Protein AF-A0A239EEZ0-F1 (afdb_monomer_lite)

Foldseek 3Di:
DFDPLLVLLLLLLLLQLVLLPDDQDDDPPPGQAAAEEEDEDQDPQPRQDDDDDDDDPNYDYDDDDFEYEYEYNFKDFDNSLCSLLRVVVVVPVVSGRYYAYELQVLLVVLPVVPDRRSSVSLSLQVCCSPVVPPGPHHYRSGFIFTDDDDPDPVVVVNRVQTDRRHNDPSDDVVSRVSSVVSNVVSNVVVVVVVVVVVVVD

Structure (mmCIF, N/CA/C/O backbone):
data_AF-A0A239EEZ0-F1
#
_entry.id   AF-A0A239EEZ0-F1
#
loop_
_atom_site.group_PDB
_atom_site.id
_atom_site.type_symbol
_atom_site.label_atom_id
_atom_site.label_alt_id
_atom_site.label_comp_id
_atom_site.label_asym_id
_atom_site.label_entity_id
_atom_site.label_seq_id
_atom_site.pdbx_PDB_ins_code
_atom_site.Cartn_x
_atom_site.Cartn_y
_atom_site.Cartn_z
_atom_site.occupancy
_atom_site.B_iso_or_equiv
_atom_site.auth_seq_id
_atom_site.auth_comp_id
_atom_site.auth_asym_id
_atom_site.auth_atom_id
_atom_site.pdbx_PDB_model_num
ATOM 1 N N . MET A 1 1 ? 17.343 -19.534 8.342 1.00 48.44 1 MET A N 1
ATOM 2 C CA . MET A 1 1 ? 16.017 -20.167 8.161 1.00 48.44 1 MET A CA 1
ATOM 3 C C . MET A 1 1 ? 15.388 -19.490 6.953 1.00 48.44 1 MET A C 1
ATOM 5 O O . MET A 1 1 ? 15.463 -18.271 6.906 1.00 48.44 1 MET A O 1
ATOM 9 N N . ARG A 1 2 ? 14.915 -20.217 5.930 1.00 57.03 2 ARG A N 1
ATOM 10 C CA . ARG A 1 2 ? 14.268 -19.557 4.779 1.00 57.03 2 ARG A CA 1
ATOM 11 C C . ARG A 1 2 ? 12.889 -19.053 5.227 1.00 57.03 2 ARG A C 1
ATOM 13 O O . ARG A 1 2 ? 12.192 -19.846 5.859 1.00 57.03 2 ARG A O 1
ATOM 20 N N . PRO A 1 3 ? 12.509 -17.797 4.942 1.00 68.56 3 PRO A N 1
ATOM 21 C CA . PRO A 1 3 ? 11.168 -17.319 5.247 1.00 68.56 3 PRO A CA 1
ATOM 22 C C . PRO A 1 3 ? 10.116 -18.203 4.590 1.00 68.56 3 PRO A C 1
ATOM 24 O O . PRO A 1 3 ? 10.246 -18.574 3.420 1.00 68.56 3 PRO A O 1
ATOM 27 N N . ASP A 1 4 ? 9.062 -18.510 5.341 1.00 90.19 4 ASP A N 1
ATOM 28 C CA . ASP A 1 4 ? 7.848 -19.077 4.773 1.00 90.19 4 ASP A CA 1
ATOM 29 C C . ASP A 1 4 ? 7.129 -17.976 3.982 1.00 90.19 4 ASP A C 1
ATOM 31 O O . ASP A 1 4 ? 6.431 -17.119 4.532 1.00 90.19 4 ASP A O 1
ATOM 35 N N . ILE A 1 5 ? 7.365 -17.988 2.670 1.00 92.81 5 ILE A N 1
ATOM 36 C CA . ILE A 1 5 ? 6.827 -17.017 1.717 1.00 92.81 5 ILE A CA 1
ATOM 37 C C . ILE A 1 5 ? 5.300 -16.994 1.773 1.00 92.81 5 ILE A C 1
ATOM 39 O O . ILE A 1 5 ? 4.711 -15.915 1.754 1.00 92.81 5 ILE A O 1
ATOM 43 N N . ALA A 1 6 ? 4.655 -18.157 1.895 1.00 94.00 6 ALA A N 1
ATOM 44 C CA . ALA A 1 6 ? 3.202 -18.224 1.937 1.00 94.00 6 ALA A CA 1
ATOM 45 C C . ALA A 1 6 ? 2.657 -17.585 3.218 1.00 94.00 6 ALA A C 1
ATOM 47 O O . ALA A 1 6 ? 1.719 -16.784 3.166 1.00 94.00 6 ALA A O 1
ATOM 48 N N . ALA A 1 7 ? 3.296 -17.854 4.359 1.00 95.06 7 ALA A N 1
ATOM 49 C CA . ALA A 1 7 ? 2.925 -17.216 5.615 1.00 95.06 7 ALA A CA 1
ATOM 50 C C . ALA A 1 7 ? 3.108 -15.687 5.580 1.00 95.06 7 ALA A C 1
ATOM 52 O O . ALA A 1 7 ? 2.252 -14.969 6.104 1.00 95.06 7 ALA A O 1
ATOM 53 N N . LEU A 1 8 ? 4.186 -15.178 4.969 1.00 95.44 8 LEU A N 1
ATOM 54 C CA . LEU A 1 8 ? 4.418 -13.734 4.811 1.00 95.44 8 LEU A CA 1
ATOM 55 C C . LEU A 1 8 ? 3.347 -13.081 3.936 1.00 95.44 8 LEU A C 1
ATOM 57 O O . LEU A 1 8 ? 2.713 -12.114 4.358 1.00 95.44 8 LEU A O 1
ATOM 61 N N . VAL A 1 9 ? 3.081 -13.650 2.760 1.00 96.00 9 VAL A N 1
ATOM 62 C CA . VAL A 1 9 ? 2.048 -13.147 1.844 1.00 96.00 9 VAL A CA 1
ATOM 63 C C . VAL A 1 9 ? 0.683 -13.132 2.523 1.00 96.00 9 VAL A C 1
ATOM 65 O O . VAL A 1 9 ? -0.011 -12.118 2.474 1.00 96.00 9 VAL A O 1
ATOM 68 N N . GLY A 1 10 ? 0.323 -14.206 3.232 1.00 96.88 10 GLY A N 1
ATOM 69 C CA . GLY A 1 10 ? -0.927 -14.270 3.986 1.00 96.88 10 GLY A CA 1
ATOM 70 C C . GLY A 1 10 ? -1.021 -13.194 5.074 1.00 96.88 10 GLY A C 1
ATOM 71 O O . GLY A 1 10 ? -2.073 -12.578 5.247 1.00 96.88 10 GLY A O 1
ATOM 72 N N . LYS A 1 11 ? 0.072 -12.904 5.796 1.00 96.19 11 LYS A N 1
ATOM 73 C CA . LYS A 1 11 ? 0.106 -11.809 6.786 1.00 96.19 11 LYS A CA 1
ATOM 74 C C . LYS A 1 11 ? -0.123 -10.448 6.129 1.00 96.19 11 LYS A C 1
ATOM 76 O O . LYS A 1 11 ? -0.965 -9.686 6.603 1.00 96.19 11 LYS A O 1
ATOM 81 N N . MET A 1 12 ? 0.578 -10.163 5.035 1.00 97.19 12 MET A N 1
ATOM 82 C CA . MET A 1 12 ? 0.464 -8.898 4.301 1.00 97.19 12 MET A CA 1
ATOM 83 C C . MET A 1 12 ? -0.930 -8.719 3.682 1.00 97.19 12 MET A C 1
ATOM 85 O O . MET A 1 12 ? -1.509 -7.633 3.752 1.00 97.19 12 MET A O 1
ATOM 89 N N . ALA A 1 13 ? -1.510 -9.791 3.137 1.00 97.31 13 ALA A N 1
ATOM 90 C CA . ALA A 1 13 ? -2.869 -9.804 2.607 1.00 97.31 13 ALA A CA 1
ATOM 91 C C . ALA A 1 13 ? -3.913 -9.539 3.703 1.00 97.31 13 ALA A C 1
ATOM 93 O O . ALA A 1 13 ? -4.785 -8.686 3.539 1.00 97.31 13 ALA A O 1
ATOM 94 N N . ARG A 1 14 ? -3.793 -10.194 4.866 1.00 96.94 14 ARG A N 1
ATOM 95 C CA . ARG A 1 14 ? -4.667 -9.935 6.024 1.00 96.94 14 ARG A CA 1
ATOM 96 C C . ARG A 1 14 ? -4.520 -8.512 6.558 1.00 96.94 14 ARG A C 1
ATOM 98 O O . ARG A 1 14 ? -5.519 -7.908 6.945 1.00 96.94 14 ARG A O 1
ATOM 105 N N . ARG A 1 15 ? -3.306 -7.953 6.558 1.00 96.56 15 ARG A N 1
ATOM 106 C CA . ARG A 1 15 ? -3.063 -6.562 6.970 1.00 96.56 15 ARG A CA 1
ATOM 107 C C . ARG A 1 15 ? -3.752 -5.574 6.033 1.00 96.56 15 ARG A C 1
ATOM 109 O O . ARG A 1 15 ? -4.384 -4.633 6.509 1.00 96.56 15 ARG A O 1
ATOM 116 N N . GLU A 1 16 ? -3.687 -5.813 4.728 1.00 97.12 16 GLU A N 1
ATOM 117 C CA . GLU A 1 16 ? -4.404 -5.006 3.742 1.00 97.12 16 GLU A CA 1
ATOM 118 C C . GLU A 1 16 ? -5.923 -5.147 3.857 1.00 97.12 16 GLU A C 1
ATOM 120 O O . GLU A 1 16 ? -6.631 -4.142 3.832 1.00 97.12 16 GLU A O 1
ATOM 125 N N . ALA A 1 17 ? -6.439 -6.363 4.055 1.00 96.25 17 ALA A N 1
ATOM 126 C CA . ALA A 1 17 ? -7.861 -6.573 4.313 1.00 96.25 17 ALA A CA 1
ATOM 127 C C . ALA A 1 17 ? -8.317 -5.798 5.560 1.00 96.25 17 ALA A C 1
ATOM 129 O O . ALA A 1 17 ? -9.280 -5.035 5.502 1.00 96.25 17 ALA A O 1
ATOM 130 N N . GLY A 1 18 ? -7.580 -5.917 6.670 1.00 94.12 18 GLY A N 1
ATOM 131 C CA . GLY A 1 18 ? -7.860 -5.179 7.902 1.00 94.12 18 GLY A CA 1
ATOM 132 C C . GLY A 1 18 ? -7.803 -3.662 7.705 1.00 94.12 18 GLY A C 1
ATOM 133 O O . GLY A 1 18 ? -8.666 -2.941 8.200 1.00 94.12 18 GLY A O 1
ATOM 134 N N . ALA A 1 19 ? -6.836 -3.167 6.929 1.00 92.25 19 ALA A N 1
ATOM 135 C CA . ALA A 1 19 ? -6.740 -1.768 6.521 1.00 92.25 19 ALA A CA 1
ATOM 136 C C . ALA A 1 19 ? -7.958 -1.304 5.707 1.00 92.25 19 ALA A C 1
ATOM 138 O O . ALA A 1 19 ? -8.523 -0.244 5.986 1.00 92.25 19 ALA A O 1
ATOM 139 N N . ALA A 1 20 ? -8.381 -2.106 4.730 1.00 91.06 20 ALA A N 1
ATOM 140 C CA . ALA A 1 20 ? -9.523 -1.824 3.871 1.00 91.06 20 ALA A CA 1
ATOM 141 C C . ALA A 1 20 ? -10.858 -1.875 4.627 1.00 91.06 20 ALA A C 1
ATOM 143 O O . ALA A 1 20 ? -11.804 -1.192 4.236 1.00 91.06 20 ALA A O 1
ATOM 144 N N . LEU A 1 21 ? -10.950 -2.632 5.720 1.00 92.38 21 LEU A N 1
ATOM 145 C CA . LEU A 1 21 ? -12.156 -2.740 6.544 1.00 92.38 21 LEU A CA 1
ATOM 146 C C . LEU A 1 21 ? -12.243 -1.685 7.660 1.00 92.38 21 LEU A C 1
ATOM 148 O O . LEU A 1 21 ? -13.294 -1.561 8.283 1.00 92.38 21 LEU A O 1
ATOM 152 N N . ARG A 1 22 ? -11.207 -0.858 7.876 1.00 90.56 22 ARG A N 1
ATOM 153 C CA . ARG A 1 22 ? -11.252 0.230 8.873 1.00 90.56 22 ARG A CA 1
ATOM 154 C C . ARG A 1 22 ? -12.437 1.171 8.640 1.00 90.56 22 ARG A C 1
ATOM 156 O O . ARG A 1 22 ? -12.778 1.503 7.503 1.00 90.56 22 ARG A O 1
ATOM 163 N N . ALA A 1 23 ? -13.047 1.654 9.718 1.00 89.06 23 ALA A N 1
ATOM 164 C CA . ALA A 1 23 ? -14.070 2.686 9.615 1.00 89.06 23 ALA A CA 1
ATOM 165 C C . ALA A 1 23 ? -13.466 3.962 9.006 1.00 89.06 23 ALA A C 1
ATOM 167 O O . ALA A 1 23 ? -12.401 4.424 9.423 1.00 89.06 23 ALA A O 1
ATOM 168 N N . ALA A 1 24 ? -14.142 4.530 8.006 1.00 85.69 24 ALA A N 1
ATOM 169 C CA . ALA A 1 24 ? -13.762 5.839 7.498 1.00 85.69 24 ALA A CA 1
ATOM 170 C C . ALA A 1 24 ? -14.091 6.901 8.563 1.00 85.69 24 ALA A C 1
ATOM 172 O O . ALA A 1 24 ? -15.142 6.801 9.205 1.00 85.69 24 ALA A O 1
ATOM 173 N N . PRO A 1 25 ? -13.226 7.907 8.773 1.00 84.38 25 PRO A N 1
ATOM 174 C CA . PRO A 1 25 ? -13.523 8.976 9.716 1.00 84.38 25 PRO A CA 1
ATOM 175 C C . PRO A 1 25 ? -14.773 9.739 9.276 1.00 84.38 25 PRO A C 1
ATOM 177 O O . PRO A 1 25 ? -14.980 9.990 8.087 1.00 84.38 25 PRO A O 1
ATOM 180 N N . ARG A 1 26 ? -15.597 10.131 10.250 1.00 84.31 26 ARG A N 1
ATOM 181 C CA . ARG A 1 26 ? -16.731 11.021 10.000 1.00 84.31 26 ARG A CA 1
ATOM 182 C C . ARG A 1 26 ? -16.203 12.426 9.730 1.00 84.31 26 ARG A C 1
ATOM 184 O O . ARG A 1 26 ? -15.392 12.939 10.495 1.00 84.31 26 ARG A O 1
ATOM 191 N N . VAL A 1 27 ? -16.678 13.030 8.649 1.00 80.75 27 VAL A N 1
ATOM 192 C CA . VAL A 1 27 ? -16.398 14.423 8.299 1.00 80.75 27 VAL A CA 1
ATOM 193 C C . VAL A 1 27 ? -17.732 15.148 8.316 1.00 80.75 27 VAL A C 1
ATOM 195 O O . VAL A 1 27 ? -18.668 14.735 7.633 1.00 80.75 27 VAL A O 1
ATOM 198 N N . GLU A 1 28 ? -17.839 16.184 9.142 1.00 85.38 28 GLU A N 1
ATOM 199 C CA . GLU A 1 28 ? -19.031 17.029 9.172 1.00 85.38 28 GLU A CA 1
ATOM 200 C C . GLU A 1 28 ? -19.237 17.710 7.816 1.00 85.38 28 GLU A C 1
ATOM 202 O O . GLU A 1 28 ? -18.281 18.047 7.112 1.00 85.38 28 GLU A O 1
ATOM 207 N N . PHE A 1 29 ? -20.496 17.941 7.454 1.00 82.38 29 PHE A N 1
ATOM 208 C CA . PHE A 1 29 ? -20.827 18.617 6.207 1.00 82.38 29 PHE A CA 1
ATOM 209 C C . PHE A 1 29 ? -20.151 19.997 6.129 1.00 82.38 29 PHE A C 1
ATOM 211 O O . PHE A 1 29 ? -20.181 20.774 7.081 1.00 82.38 29 PHE A O 1
ATOM 218 N N . GLY A 1 30 ? -19.517 20.292 4.991 1.00 76.75 30 GLY A N 1
ATOM 219 C CA . GLY A 1 30 ? -18.792 21.547 4.768 1.00 76.75 30 GLY A CA 1
ATOM 220 C C . GLY A 1 30 ? -17.420 21.644 5.451 1.00 76.75 30 GLY A C 1
ATOM 221 O O . GLY A 1 30 ? -16.720 22.635 5.242 1.00 76.75 30 GLY A O 1
ATOM 222 N N . ARG A 1 31 ? -16.993 20.641 6.234 1.00 81.31 31 ARG A N 1
ATOM 223 C CA . ARG A 1 31 ? -15.629 20.580 6.780 1.00 81.31 31 ARG A CA 1
ATOM 224 C C . ARG A 1 31 ? -14.675 19.893 5.814 1.00 81.31 31 ARG A C 1
ATOM 226 O O . ARG A 1 31 ? -15.035 18.971 5.086 1.00 81.31 31 ARG A O 1
ATOM 233 N N . GLU A 1 32 ? -13.419 20.325 5.852 1.00 79.88 32 GLU A N 1
ATOM 234 C CA . GLU A 1 32 ? -12.352 19.620 5.159 1.00 79.88 32 GLU A CA 1
ATOM 235 C C . GLU A 1 32 ? -12.086 18.271 5.842 1.00 79.88 32 GLU A C 1
ATOM 237 O O . GLU A 1 32 ? -11.811 18.206 7.041 1.00 79.88 32 GLU A O 1
ATOM 242 N N . GLY A 1 33 ? -12.166 17.190 5.066 1.00 80.81 33 GLY A N 1
ATOM 243 C CA . GLY A 1 33 ? -11.800 15.858 5.531 1.00 80.81 33 GLY A CA 1
ATOM 244 C C . GLY A 1 33 ? -10.282 15.661 5.629 1.00 80.81 33 GLY A C 1
ATOM 245 O O . GLY A 1 33 ? -9.512 16.381 4.988 1.00 80.81 33 GLY A O 1
ATOM 246 N N . PRO A 1 34 ? -9.822 14.654 6.390 1.00 86.25 34 PRO A N 1
ATOM 247 C CA . PRO A 1 34 ? -8.406 14.319 6.453 1.00 86.25 34 PRO A CA 1
ATOM 248 C C . PRO A 1 34 ? -7.873 13.950 5.064 1.00 86.25 34 PRO A C 1
ATOM 250 O O . PRO A 1 34 ? -8.526 13.235 4.302 1.00 86.25 34 PRO A O 1
ATOM 253 N N . SER A 1 35 ? -6.671 14.432 4.750 1.00 89.25 35 SER A N 1
ATOM 254 C CA . SER A 1 35 ? -6.047 14.260 3.439 1.00 89.25 35 SER A CA 1
ATOM 255 C C . SER A 1 35 ? -4.615 13.740 3.529 1.00 89.25 35 SER A C 1
ATOM 257 O O . SER A 1 35 ? -3.902 13.980 4.507 1.00 89.25 35 SER A O 1
ATOM 259 N N . VAL A 1 36 ? -4.192 13.036 2.480 1.00 92.50 36 VAL A N 1
ATOM 260 C CA . VAL A 1 36 ? -2.823 12.540 2.296 1.00 92.50 36 VAL A CA 1
ATOM 261 C C . VAL A 1 36 ? -2.246 13.164 1.038 1.00 92.50 36 VAL A C 1
ATOM 263 O O . VAL A 1 36 ? -2.905 13.231 -0.001 1.00 92.50 36 VAL A O 1
ATOM 266 N N . ARG A 1 37 ? -1.009 13.644 1.138 1.00 92.25 37 ARG A N 1
ATOM 267 C CA . ARG A 1 37 ? -0.363 14.380 0.057 1.00 92.25 37 ARG A CA 1
ATOM 268 C C . ARG A 1 37 ? 0.422 13.402 -0.777 1.00 92.25 37 ARG A C 1
ATOM 270 O O . ARG A 1 37 ? 1.123 12.571 -0.210 1.00 92.25 37 ARG A O 1
ATOM 277 N N . VAL A 1 38 ? 0.320 13.479 -2.094 1.00 92.31 38 VAL A N 1
ATOM 278 C CA . VAL A 1 38 ? 1.020 12.526 -2.959 1.00 92.31 38 VAL A CA 1
ATOM 279 C C . VAL A 1 38 ? 2.304 13.146 -3.482 1.00 92.31 38 VAL A C 1
ATOM 281 O O . VAL A 1 38 ? 2.293 14.211 -4.091 1.00 92.31 38 VAL A O 1
ATOM 284 N N . A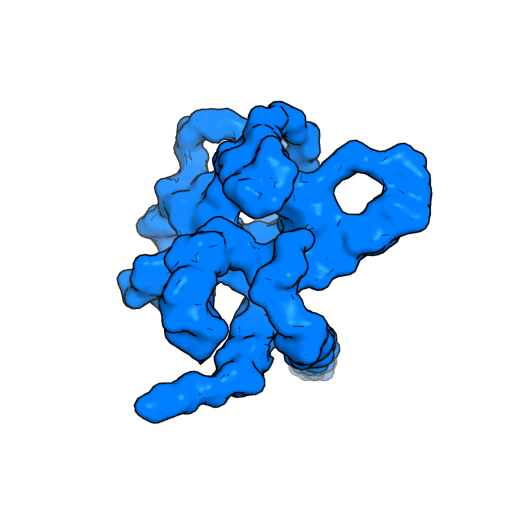RG A 1 39 ? 3.426 12.450 -3.285 1.00 93.25 39 ARG A N 1
ATOM 285 C CA . ARG A 1 39 ? 4.695 12.758 -3.945 1.00 93.25 39 ARG A CA 1
ATOM 286 C C . ARG A 1 39 ? 5.001 11.661 -4.956 1.00 93.25 39 ARG A C 1
ATOM 288 O O . ARG A 1 39 ? 5.401 10.558 -4.589 1.00 93.25 39 ARG A O 1
ATOM 295 N N . LEU A 1 40 ? 4.820 11.971 -6.236 1.00 93.56 40 LEU A N 1
ATOM 296 C CA . LEU A 1 40 ? 5.146 11.039 -7.311 1.00 93.56 40 LEU A CA 1
ATOM 297 C C . LEU A 1 40 ? 6.663 10.952 -7.516 1.00 93.56 40 LEU A C 1
ATOM 299 O O . LEU A 1 40 ? 7.347 11.970 -7.614 1.00 93.56 40 LEU A O 1
ATOM 303 N N . VAL A 1 41 ? 7.169 9.728 -7.626 1.00 94.12 41 VAL A N 1
ATOM 304 C CA . VAL A 1 41 ? 8.577 9.404 -7.887 1.00 94.12 41 VAL A CA 1
ATOM 305 C C . VAL A 1 41 ? 8.692 8.806 -9.288 1.00 94.12 41 VAL A C 1
ATOM 307 O O . VAL A 1 41 ? 7.822 8.048 -9.711 1.00 94.12 41 VAL A O 1
ATOM 310 N N . ALA A 1 42 ? 9.739 9.148 -10.040 1.00 94.06 42 ALA A N 1
ATOM 311 C CA . ALA A 1 42 ? 9.961 8.544 -11.353 1.00 94.06 42 ALA A CA 1
ATOM 312 C C . ALA A 1 42 ? 10.127 7.022 -11.230 1.00 94.06 42 ALA A C 1
ATOM 314 O O . ALA A 1 42 ? 10.801 6.544 -10.320 1.00 94.06 42 ALA A O 1
ATOM 315 N N . CYS A 1 43 ? 9.523 6.263 -12.143 1.00 92.81 43 CYS A N 1
ATOM 316 C CA . CYS A 1 43 ? 9.658 4.814 -12.139 1.00 92.81 43 CYS A CA 1
ATOM 317 C C . CYS A 1 43 ? 10.883 4.373 -12.954 1.00 92.81 43 CYS A C 1
ATOM 319 O O . CYS A 1 43 ? 10.891 4.602 -14.169 1.00 92.81 43 CYS A O 1
ATOM 321 N N . PRO A 1 44 ? 11.877 3.701 -12.342 1.00 91.75 44 PRO A N 1
ATOM 322 C CA . PRO A 1 44 ? 13.048 3.204 -13.063 1.00 91.75 44 PRO A CA 1
ATOM 323 C C . PRO A 1 44 ? 12.714 2.030 -13.995 1.00 91.75 44 PRO A C 1
ATOM 325 O O . PRO A 1 44 ? 13.393 1.844 -14.997 1.00 91.75 44 PRO A O 1
ATOM 328 N N . SER A 1 45 ? 11.655 1.262 -13.715 1.00 89.44 45 SER A N 1
ATOM 329 C CA . SER A 1 45 ? 11.305 0.065 -14.492 1.00 89.44 45 SER A CA 1
ATOM 330 C C . SER A 1 45 ? 10.619 0.376 -15.823 1.00 89.44 45 SER A C 1
ATOM 332 O O . SER A 1 45 ? 10.849 -0.322 -16.803 1.00 89.44 45 SER A O 1
ATOM 334 N N . CYS A 1 46 ? 9.761 1.401 -15.881 1.00 89.75 46 CYS A N 1
ATOM 335 C CA . CYS A 1 46 ? 9.014 1.743 -17.101 1.00 89.75 46 CYS A CA 1
ATOM 336 C C . CYS A 1 46 ? 9.220 3.185 -17.584 1.00 89.75 46 CYS A C 1
ATOM 338 O O . CYS A 1 46 ? 8.530 3.629 -18.501 1.00 89.75 46 CYS A O 1
ATOM 340 N N . GLY A 1 47 ? 10.095 3.955 -16.931 1.00 91.19 47 GLY A N 1
ATOM 341 C CA . GLY A 1 47 ? 10.399 5.339 -17.298 1.00 91.19 47 GLY A CA 1
ATOM 342 C C . GLY A 1 47 ? 9.274 6.348 -17.037 1.00 91.19 47 GLY A C 1
ATOM 343 O O . GLY A 1 47 ? 9.361 7.487 -17.502 1.00 91.19 47 GLY A O 1
ATOM 344 N N . ALA A 1 48 ? 8.211 5.970 -16.313 1.00 91.69 48 ALA A N 1
ATOM 345 C CA . ALA A 1 48 ? 7.124 6.893 -15.992 1.00 91.69 48 ALA A CA 1
ATOM 346 C C . ALA A 1 48 ? 7.660 8.076 -15.176 1.00 91.69 48 ALA A C 1
ATOM 348 O O . ALA A 1 48 ? 8.347 7.890 -14.172 1.00 91.69 48 ALA A O 1
ATOM 349 N N . ARG A 1 49 ? 7.336 9.301 -15.599 1.00 93.06 49 ARG A N 1
ATOM 350 C CA . ARG A 1 49 ? 7.801 10.536 -14.954 1.00 93.06 49 ARG A CA 1
ATOM 351 C C . ARG A 1 49 ? 6.690 11.170 -14.113 1.00 93.06 49 ARG A C 1
ATOM 353 O O . ARG A 1 49 ? 5.531 11.086 -14.525 1.00 93.06 49 ARG A O 1
ATOM 360 N N . PRO A 1 50 ? 7.018 11.834 -12.989 1.00 91.38 50 PRO A N 1
ATOM 361 C CA . PRO A 1 50 ? 6.055 12.626 -12.232 1.00 91.38 50 PRO A CA 1
ATOM 362 C C . PRO A 1 50 ? 5.390 13.661 -13.142 1.00 91.38 50 PRO A C 1
ATOM 364 O O . PRO A 1 50 ? 6.067 14.430 -13.823 1.00 91.38 50 PRO A O 1
ATOM 367 N N . ARG A 1 51 ? 4.062 13.654 -13.179 1.00 84.75 51 ARG A N 1
ATOM 368 C CA . ARG A 1 51 ? 3.227 14.642 -13.870 1.00 84.75 51 ARG A CA 1
ATOM 369 C C . ARG A 1 51 ? 2.081 15.011 -12.935 1.00 84.75 51 ARG A C 1
ATOM 371 O O . ARG A 1 51 ? 1.715 14.186 -12.099 1.00 84.75 51 ARG A O 1
ATOM 378 N N . GLY A 1 52 ? 1.540 16.222 -13.073 1.00 76.88 52 GLY A N 1
ATOM 379 C CA . GLY A 1 52 ? 0.330 16.618 -12.349 1.00 76.88 52 GLY A CA 1
ATOM 380 C C . GLY A 1 52 ? -0.803 15.629 -12.625 1.00 76.88 52 GLY A C 1
ATOM 381 O O . GLY A 1 52 ? -0.922 15.127 -13.747 1.00 76.88 52 GLY A O 1
ATOM 382 N N . ARG A 1 53 ? -1.581 15.304 -11.594 1.00 81.19 53 ARG A N 1
ATOM 383 C CA . ARG A 1 53 ? -2.730 14.402 -11.683 1.00 81.19 53 ARG A CA 1
ATOM 384 C C . ARG A 1 53 ? -3.898 15.028 -10.950 1.00 81.19 53 ARG A C 1
ATOM 386 O O . ARG A 1 53 ? -3.712 15.570 -9.868 1.00 81.19 53 ARG A O 1
ATOM 393 N N . ASP A 1 54 ? -5.092 14.865 -11.499 1.00 79.81 54 ASP A N 1
ATOM 394 C CA . ASP A 1 54 ? -6.299 15.235 -10.778 1.00 79.81 54 ASP A CA 1
ATOM 395 C C . ASP A 1 54 ? -6.564 14.206 -9.680 1.00 79.81 54 ASP A C 1
ATOM 397 O O . ASP A 1 54 ? -6.719 13.005 -9.925 1.00 79.81 54 ASP A O 1
ATOM 401 N N . TRP A 1 55 ? -6.589 14.691 -8.447 1.00 81.25 55 TRP A N 1
ATOM 402 C CA . TRP A 1 55 ? -6.792 13.881 -7.262 1.00 81.25 55 TRP A CA 1
ATOM 403 C C . TRP A 1 55 ? -8.217 14.044 -6.752 1.00 81.25 55 TRP A C 1
ATOM 405 O O . TRP A 1 55 ? -8.652 15.141 -6.408 1.00 81.25 55 TRP A O 1
ATOM 415 N N . SER A 1 56 ? -8.944 12.936 -6.641 1.00 80.69 56 SER A N 1
ATOM 416 C CA . SER A 1 56 ? -10.153 12.910 -5.818 1.00 80.69 56 SER A CA 1
ATOM 417 C C . SER A 1 56 ? -9.772 12.832 -4.333 1.00 80.69 56 SER A C 1
ATOM 419 O O . SER A 1 56 ? -8.735 12.253 -4.002 1.00 80.69 56 SER A O 1
ATOM 421 N N . PRO A 1 57 ? -10.591 13.348 -3.402 1.00 78.12 57 PRO A N 1
ATOM 422 C CA . PRO A 1 57 ? -10.371 13.123 -1.977 1.00 78.12 57 PRO A CA 1
ATOM 423 C C . PRO A 1 57 ? -10.201 11.624 -1.648 1.00 78.12 57 PRO A C 1
ATOM 425 O O . PRO A 1 57 ? -10.843 10.782 -2.281 1.00 78.12 57 PRO A O 1
ATOM 428 N N . PRO A 1 58 ? -9.358 11.260 -0.663 1.00 85.56 58 PRO A N 1
ATOM 429 C CA . PRO A 1 58 ? -8.630 12.125 0.269 1.00 85.56 58 PRO A CA 1
ATOM 430 C C . PRO A 1 58 ? -7.221 12.522 -0.218 1.00 85.56 58 PRO A C 1
ATOM 432 O O . PRO A 1 58 ? -6.393 12.955 0.584 1.00 85.56 58 PRO A O 1
ATOM 435 N N . PHE A 1 59 ? -6.912 12.363 -1.505 1.00 84.81 59 PHE A N 1
ATOM 436 C CA . PHE A 1 59 ? -5.619 12.756 -2.061 1.00 84.81 59 PHE A CA 1
ATOM 437 C C . PHE A 1 59 ? -5.547 14.278 -2.262 1.00 84.81 59 PHE A C 1
ATOM 439 O O . PHE A 1 59 ? -6.546 14.914 -2.604 1.00 84.81 59 PHE A O 1
ATOM 446 N N . ARG A 1 60 ? -4.366 14.867 -2.051 1.00 83.81 60 ARG A N 1
ATOM 447 C CA . ARG A 1 60 ? -4.074 16.275 -2.363 1.00 83.81 60 ARG A CA 1
ATOM 448 C C . ARG A 1 60 ? -2.672 16.448 -2.940 1.00 83.81 60 ARG A C 1
ATOM 450 O O . ARG A 1 60 ? -1.747 15.732 -2.555 1.00 83.81 60 ARG A O 1
ATOM 457 N N . ASP A 1 61 ? -2.515 17.446 -3.801 1.00 73.38 61 ASP A N 1
ATOM 458 C CA . ASP A 1 61 ? -1.205 17.974 -4.184 1.00 73.38 61 ASP A CA 1
ATOM 459 C C . ASP A 1 61 ? -0.685 18.983 -3.144 1.00 73.38 61 ASP A C 1
ATOM 461 O O . ASP A 1 61 ? -1.432 19.483 -2.299 1.00 73.38 61 ASP A O 1
ATOM 465 N N . GLY A 1 62 ? 0.601 19.324 -3.241 1.00 64.31 62 GLY A N 1
ATOM 466 C CA . GLY A 1 62 ? 1.166 20.508 -2.591 1.00 64.31 62 GLY A CA 1
ATOM 467 C C . GLY A 1 62 ? 2.046 20.256 -1.365 1.00 64.31 62 GLY A C 1
ATOM 468 O O . GLY A 1 62 ? 2.392 19.128 -1.007 1.00 64.31 62 GLY A O 1
ATOM 469 N N . ALA A 1 63 ? 2.464 21.367 -0.753 1.00 56.81 63 ALA A N 1
ATOM 470 C CA . ALA A 1 63 ? 3.409 21.405 0.357 1.00 56.81 63 ALA A CA 1
ATOM 471 C C . ALA A 1 63 ? 2.741 21.088 1.724 1.00 56.81 63 ALA A C 1
ATOM 473 O O . ALA A 1 63 ? 1.515 21.147 1.856 1.00 56.81 63 ALA A O 1
ATOM 474 N N . PRO A 1 64 ? 3.524 20.718 2.761 1.00 62.47 64 PRO A N 1
ATOM 475 C CA . PRO A 1 64 ? 3.049 20.477 4.132 1.00 62.47 64 PRO A CA 1
ATOM 476 C C . PRO A 1 64 ? 2.162 21.618 4.680 1.00 62.47 64 PRO A C 1
ATOM 478 O O . PRO A 1 64 ? 2.291 22.749 4.217 1.00 62.47 64 PRO A O 1
ATOM 481 N N . PRO A 1 65 ? 1.277 21.353 5.668 1.00 75.19 65 PRO A N 1
ATOM 482 C CA . PRO A 1 65 ? 1.440 20.337 6.722 1.00 75.19 65 PRO A CA 1
ATOM 483 C C . PRO A 1 65 ? 0.537 19.101 6.589 1.00 75.19 65 PRO A C 1
ATOM 485 O O . PRO A 1 65 ? -0.671 19.255 6.477 1.00 75.19 65 PRO A O 1
ATOM 488 N N . GLY A 1 66 ? 1.083 17.882 6.655 1.00 86.00 66 GLY A N 1
ATOM 489 C CA . GLY A 1 66 ? 0.296 16.636 6.649 1.00 86.00 66 GLY A CA 1
ATOM 490 C C . GLY A 1 66 ? 1.128 15.400 6.286 1.00 86.00 66 GLY A C 1
ATOM 491 O O . GLY A 1 66 ? 2.300 15.562 5.933 1.00 86.00 66 GLY A O 1
ATOM 492 N N . PRO A 1 67 ? 0.553 14.183 6.356 1.00 93.38 67 PRO A N 1
ATOM 493 C CA . PRO A 1 67 ? 1.236 12.968 5.928 1.00 93.38 67 PRO A CA 1
ATOM 494 C C . PRO A 1 67 ? 1.449 12.977 4.410 1.00 93.38 67 PRO A C 1
ATOM 496 O O . PRO A 1 67 ? 0.591 13.442 3.649 1.00 93.38 67 PRO A O 1
ATOM 499 N N . VAL A 1 68 ? 2.585 12.441 3.972 1.00 94.75 68 VAL A N 1
ATOM 500 C CA . VAL A 1 68 ? 2.955 12.349 2.555 1.00 94.75 68 VAL A CA 1
ATOM 501 C C . VAL A 1 68 ? 3.038 10.882 2.161 1.00 94.75 68 VAL A C 1
ATOM 503 O O . VAL A 1 68 ? 3.721 10.116 2.823 1.00 94.75 68 VAL A O 1
ATOM 506 N N . LEU A 1 69 ? 2.380 10.489 1.075 1.00 95.69 69 LEU A N 1
ATOM 507 C CA . LEU A 1 69 ? 2.566 9.199 0.424 1.00 95.69 69 LEU A CA 1
ATOM 508 C C . LEU A 1 69 ? 3.465 9.378 -0.801 1.00 95.69 69 LEU A C 1
ATOM 510 O O . LEU A 1 69 ? 3.092 10.042 -1.771 1.00 95.69 69 LEU A O 1
ATOM 514 N N . ARG A 1 70 ? 4.640 8.756 -0.769 1.00 95.88 70 ARG A N 1
ATOM 515 C CA . ARG A 1 70 ? 5.498 8.561 -1.933 1.00 95.88 70 ARG A CA 1
ATOM 516 C C . ARG A 1 70 ? 4.965 7.379 -2.741 1.00 95.88 70 ARG A C 1
ATOM 518 O O . ARG A 1 70 ? 4.659 6.318 -2.197 1.00 95.88 70 ARG A O 1
ATOM 525 N N . MET A 1 71 ? 4.845 7.559 -4.048 1.00 94.50 71 MET A N 1
ATOM 526 C CA . MET A 1 71 ? 4.310 6.542 -4.957 1.00 94.50 71 MET A CA 1
ATOM 527 C C . MET A 1 71 ? 4.999 6.639 -6.314 1.00 94.50 71 MET A C 1
ATOM 529 O O . MET A 1 71 ? 5.334 7.744 -6.748 1.00 94.50 71 MET A O 1
ATOM 533 N N . LEU A 1 72 ? 5.206 5.519 -7.009 1.00 94.00 72 LEU A N 1
ATOM 534 C CA . LEU A 1 72 ? 5.762 5.571 -8.358 1.00 94.00 72 LEU A CA 1
ATOM 535 C C . LEU A 1 72 ? 4.800 6.292 -9.312 1.00 94.00 72 LEU A C 1
ATOM 537 O O . LEU A 1 72 ? 3.577 6.187 -9.234 1.00 94.00 72 LEU A O 1
ATOM 541 N N . ALA A 1 73 ? 5.348 7.008 -10.289 1.00 92.94 73 ALA A N 1
ATOM 542 C CA . ALA A 1 73 ? 4.575 7.761 -11.273 1.00 92.94 73 ALA A CA 1
ATOM 543 C C . ALA A 1 73 ? 3.767 6.874 -12.239 1.00 92.94 73 ALA A C 1
ATOM 545 O O . ALA A 1 73 ? 2.958 7.386 -13.012 1.00 92.94 73 ALA A O 1
ATOM 546 N N . CYS A 1 74 ? 3.958 5.559 -12.197 1.00 91.12 74 CYS A N 1
ATOM 547 C CA . CYS A 1 74 ? 3.161 4.551 -12.894 1.00 91.12 74 CYS A CA 1
ATOM 548 C C . CYS A 1 74 ? 2.141 3.854 -11.983 1.00 91.12 74 CYS A C 1
ATOM 550 O O . CYS A 1 74 ? 1.451 2.953 -12.447 1.00 91.12 74 CYS A O 1
ATOM 552 N N . GLU A 1 75 ? 2.045 4.235 -10.709 1.00 92.81 75 GLU A N 1
ATOM 553 C CA . GLU A 1 75 ? 1.151 3.610 -9.738 1.00 92.81 75 GLU A CA 1
ATOM 554 C C . GLU A 1 75 ? -0.066 4.478 -9.442 1.00 92.81 75 GLU A C 1
ATOM 556 O O . GLU A 1 75 ? -0.053 5.708 -9.581 1.00 92.81 75 GLU A O 1
ATOM 561 N N . THR A 1 76 ? -1.127 3.817 -9.001 1.00 91.69 76 THR A N 1
ATOM 562 C CA . THR A 1 76 ? -2.257 4.416 -8.300 1.00 91.69 76 THR A CA 1
ATOM 563 C C . THR A 1 76 ? -2.733 3.483 -7.187 1.00 91.69 76 THR A C 1
ATOM 565 O O . THR A 1 76 ? -2.561 2.266 -7.264 1.00 91.69 76 THR A O 1
ATOM 568 N N . VAL A 1 77 ? -3.337 4.054 -6.148 1.00 92.50 77 VAL A N 1
ATOM 569 C CA . VAL A 1 77 ? -3.987 3.337 -5.045 1.00 92.50 77 VAL A CA 1
ATOM 570 C C . VAL A 1 77 ? -5.408 3.861 -4.885 1.00 92.50 77 VAL A C 1
ATOM 572 O O . VAL A 1 77 ? -5.720 4.981 -5.289 1.00 92.50 77 VAL A O 1
ATOM 575 N N . THR A 1 78 ? -6.298 3.057 -4.311 1.00 90.94 78 THR A N 1
ATOM 576 C CA . THR A 1 78 ? -7.676 3.499 -4.058 1.00 90.94 78 THR A CA 1
ATOM 577 C C . THR A 1 78 ? -7.712 4.483 -2.890 1.00 90.94 78 THR A C 1
ATOM 579 O O . THR A 1 78 ? -6.877 4.428 -1.990 1.00 90.94 78 THR A O 1
ATOM 582 N N . ALA A 1 79 ? -8.732 5.343 -2.834 1.00 89.94 79 ALA A N 1
ATOM 583 C CA . ALA A 1 79 ? -8.972 6.204 -1.670 1.00 89.94 79 ALA A CA 1
ATOM 584 C C . ALA A 1 79 ? -9.053 5.399 -0.356 1.00 89.94 79 ALA A C 1
ATOM 586 O O . ALA A 1 79 ? -8.539 5.818 0.680 1.00 89.94 79 ALA A O 1
ATOM 587 N N . ARG A 1 80 ? -9.647 4.199 -0.416 1.00 91.06 80 ARG A N 1
ATOM 588 C CA . ARG A 1 80 ? -9.777 3.278 0.721 1.00 91.06 80 ARG A CA 1
ATOM 589 C C . ARG A 1 80 ? -8.424 2.797 1.252 1.00 91.06 80 ARG A C 1
ATOM 591 O O . ARG A 1 80 ? -8.280 2.640 2.460 1.00 91.06 80 ARG A O 1
ATOM 598 N N . ALA A 1 81 ? -7.429 2.628 0.381 1.00 93.75 81 ALA A N 1
ATOM 599 C CA . ALA A 1 81 ? -6.082 2.222 0.773 1.00 93.75 81 ALA A CA 1
ATOM 600 C C . ALA A 1 81 ? -5.388 3.247 1.687 1.00 93.75 81 ALA A C 1
ATOM 602 O O . ALA A 1 81 ? -4.469 2.884 2.411 1.00 93.75 81 ALA A O 1
ATOM 603 N N . LEU A 1 82 ? -5.835 4.509 1.704 1.00 93.88 82 LEU A N 1
ATOM 604 C CA . LEU A 1 82 ? -5.277 5.545 2.578 1.00 93.88 82 LEU A CA 1
ATOM 605 C C . LEU A 1 82 ? -5.830 5.525 4.006 1.00 93.88 82 LEU A C 1
ATOM 607 O O . LEU A 1 82 ? -5.314 6.244 4.865 1.00 93.88 82 LEU A O 1
ATOM 611 N N . LEU A 1 83 ? -6.857 4.719 4.294 1.00 92.81 83 LEU A N 1
ATOM 612 C CA . LEU A 1 83 ? -7.472 4.685 5.621 1.00 92.81 83 LEU A CA 1
ATOM 613 C C . LEU A 1 83 ? -6.499 4.390 6.763 1.00 92.81 83 LEU A C 1
ATOM 615 O O . LEU A 1 83 ? -6.630 5.050 7.794 1.00 92.81 83 LEU A O 1
ATOM 619 N N . PRO A 1 84 ? -5.508 3.489 6.640 1.00 94.44 84 PRO A N 1
ATOM 620 C CA . PRO A 1 84 ? -4.510 3.308 7.688 1.00 94.44 84 PRO A CA 1
ATOM 621 C C . PRO A 1 84 ? -3.766 4.597 8.020 1.00 94.44 84 PRO A C 1
ATOM 623 O O . PRO A 1 84 ? -3.555 4.882 9.191 1.00 94.44 84 PRO A O 1
ATOM 626 N N . ILE A 1 85 ? -3.412 5.406 7.018 1.00 94.50 85 ILE A N 1
ATOM 627 C CA . ILE A 1 85 ? -2.706 6.673 7.246 1.00 94.50 85 ILE A CA 1
ATOM 628 C C . ILE A 1 85 ? -3.660 7.635 7.950 1.00 94.50 85 ILE A C 1
ATOM 630 O O . ILE A 1 85 ? -3.366 8.134 9.031 1.00 94.50 85 ILE A O 1
ATOM 634 N N . ILE A 1 86 ? -4.840 7.832 7.365 1.00 91.44 86 ILE A N 1
ATOM 635 C CA . ILE A 1 86 ? -5.853 8.785 7.825 1.00 91.44 86 ILE A CA 1
ATOM 636 C C . ILE A 1 86 ? -6.334 8.496 9.254 1.00 91.44 86 ILE A C 1
ATOM 638 O O . ILE A 1 86 ? -6.491 9.417 10.052 1.00 91.44 86 ILE A O 1
ATOM 642 N N . THR A 1 87 ? -6.566 7.230 9.590 1.00 90.06 87 THR A N 1
ATOM 643 C CA . THR A 1 87 ? -7.036 6.840 10.927 1.00 90.06 87 THR A CA 1
ATOM 644 C C . THR A 1 87 ? -5.907 6.899 11.953 1.00 90.06 87 THR A C 1
ATOM 646 O O . THR A 1 87 ? -6.113 7.382 13.062 1.00 90.06 87 THR A O 1
ATOM 649 N N . SER A 1 88 ? -4.686 6.499 11.588 1.00 89.69 88 SER A N 1
ATOM 650 C CA . SER A 1 88 ? -3.568 6.480 12.534 1.00 89.69 88 SER A CA 1
ATOM 651 C C . SER A 1 88 ? -3.016 7.875 12.856 1.00 89.69 88 SER A C 1
ATOM 653 O O . SER A 1 88 ? -2.584 8.090 13.984 1.00 89.69 88 SER A O 1
ATOM 655 N N . VAL A 1 89 ? -3.063 8.860 11.946 1.00 86.00 89 VAL A N 1
ATOM 656 C CA . VAL A 1 89 ? -2.572 10.232 12.240 1.00 86.00 89 VAL A CA 1
ATOM 657 C C . VAL A 1 89 ? -3.380 10.957 13.325 1.00 86.00 89 VAL A C 1
ATOM 659 O O . VAL A 1 89 ? -2.856 11.863 13.984 1.00 86.00 89 VAL A O 1
ATOM 662 N N . GLY A 1 90 ? -4.639 10.556 13.532 1.00 80.88 90 GLY A N 1
ATOM 663 C CA . GLY A 1 90 ? -5.475 11.056 14.624 1.00 80.88 90 GLY A CA 1
ATOM 664 C C . GLY A 1 90 ? -4.984 10.590 15.997 1.00 80.88 90 GLY A C 1
ATOM 665 O O . GLY A 1 90 ? -5.014 11.366 16.951 1.00 80.88 90 GLY A O 1
ATOM 666 N N . HIS A 1 91 ? -4.465 9.363 16.075 1.00 83.88 91 HIS A N 1
ATOM 667 C CA . HIS A 1 91 ? -4.108 8.692 17.330 1.00 83.88 91 HIS A CA 1
ATOM 668 C C . HIS A 1 91 ? -2.599 8.655 17.611 1.00 83.88 91 HIS A C 1
ATOM 670 O O . HIS A 1 91 ? -2.195 8.535 18.763 1.00 83.88 91 HIS A O 1
ATOM 676 N N . ALA A 1 92 ? -1.758 8.804 16.585 1.00 87.88 92 ALA A N 1
ATOM 677 C CA . ALA A 1 92 ? -0.303 8.787 16.690 1.00 87.88 92 ALA A CA 1
ATOM 678 C C . ALA A 1 92 ? 0.288 10.117 16.178 1.00 87.88 92 ALA A C 1
ATOM 680 O O . ALA A 1 92 ? 0.495 10.279 14.970 1.00 87.88 92 ALA A O 1
ATOM 681 N N . PRO A 1 93 ? 0.600 11.083 17.069 1.00 84.75 93 PRO A N 1
ATOM 682 C CA . PRO A 1 93 ? 1.099 12.403 16.674 1.00 84.75 93 PRO A CA 1
ATOM 683 C C . PRO A 1 93 ? 2.348 12.361 15.785 1.00 84.75 93 PRO A C 1
ATOM 685 O O . PRO A 1 93 ? 2.463 13.169 14.862 1.00 84.75 93 PRO A O 1
ATOM 688 N N . GLY A 1 94 ? 3.237 11.384 16.005 1.00 86.12 94 GLY A N 1
ATOM 689 C CA . GLY A 1 94 ? 4.446 11.179 15.200 1.00 86.12 94 GLY A CA 1
ATOM 690 C C . GLY A 1 94 ? 4.181 10.871 13.720 1.00 86.12 94 GLY A C 1
ATOM 691 O O . GLY A 1 94 ? 5.066 11.062 12.892 1.00 86.12 94 GLY A O 1
ATOM 692 N N . LEU A 1 95 ? 2.961 10.458 13.357 1.00 89.94 95 LEU A N 1
ATOM 693 C CA . LEU A 1 95 ? 2.591 10.164 11.970 1.00 89.94 95 LEU A CA 1
ATOM 694 C C . LEU A 1 95 ? 2.041 11.376 11.207 1.00 89.94 95 LEU A C 1
ATOM 696 O O . LEU A 1 95 ? 1.985 11.345 9.980 1.00 89.94 95 LEU A O 1
ATOM 700 N N . ARG A 1 96 ? 1.657 12.465 11.890 1.00 88.88 96 ARG A N 1
ATOM 701 C CA . ARG A 1 96 ? 0.958 13.618 11.275 1.00 88.88 96 ARG A CA 1
ATOM 702 C C . ARG A 1 96 ? 1.737 14.308 10.154 1.00 88.88 96 ARG A C 1
ATOM 704 O O . ARG A 1 96 ? 1.140 15.009 9.343 1.00 88.88 96 ARG A O 1
ATOM 711 N N . ARG A 1 97 ? 3.061 14.152 10.133 1.00 89.81 97 ARG A N 1
ATOM 712 C CA . ARG A 1 97 ? 3.971 14.681 9.103 1.00 89.81 97 ARG A CA 1
ATOM 713 C C . ARG A 1 97 ? 4.915 13.605 8.564 1.00 89.81 97 ARG A C 1
ATOM 715 O O . ARG A 1 97 ? 5.957 13.931 8.010 1.00 89.81 97 ARG A O 1
ATOM 722 N N . ALA A 1 98 ? 4.588 12.334 8.790 1.00 92.81 98 ALA A N 1
ATOM 723 C CA . ALA A 1 98 ? 5.421 11.238 8.332 1.00 92.81 98 ALA A CA 1
ATOM 724 C C . ALA A 1 98 ? 5.325 11.075 6.811 1.00 92.81 98 ALA A C 1
ATOM 726 O O . ALA A 1 98 ? 4.285 11.347 6.201 1.00 92.81 98 ALA A O 1
ATOM 727 N N . GLU A 1 99 ? 6.420 10.598 6.226 1.00 94.81 99 GLU A N 1
ATOM 728 C CA . GLU A 1 99 ? 6.431 10.087 4.862 1.00 94.81 99 GLU A CA 1
ATOM 729 C C . GLU A 1 99 ? 6.153 8.581 4.888 1.00 94.81 99 GLU A C 1
ATOM 731 O O . GLU A 1 99 ? 6.709 7.843 5.706 1.00 94.81 99 GLU A O 1
ATOM 736 N N . PHE A 1 100 ? 5.255 8.164 4.006 1.00 96.88 100 PHE A N 1
ATOM 737 C CA . PHE A 1 100 ? 4.846 6.795 3.745 1.00 96.88 100 PHE A CA 1
ATOM 738 C C . PHE A 1 100 ? 5.227 6.433 2.319 1.00 96.88 100 PHE A C 1
ATOM 740 O O . PHE A 1 100 ? 5.364 7.308 1.463 1.00 96.88 100 PHE A O 1
ATOM 747 N N . GLU A 1 101 ? 5.323 5.144 2.040 1.00 97.38 101 GLU A N 1
ATOM 748 C CA . GLU A 1 101 ? 5.659 4.629 0.717 1.00 97.38 101 GLU A CA 1
ATOM 749 C C . GLU A 1 101 ? 4.631 3.604 0.272 1.00 97.38 101 GLU A C 1
ATOM 751 O O . GLU A 1 101 ? 4.016 2.927 1.086 1.00 97.38 101 GLU A O 1
ATOM 756 N N . THR A 1 102 ? 4.421 3.475 -1.027 1.00 97.25 102 THR A N 1
ATOM 757 C CA . THR A 1 102 ? 3.714 2.312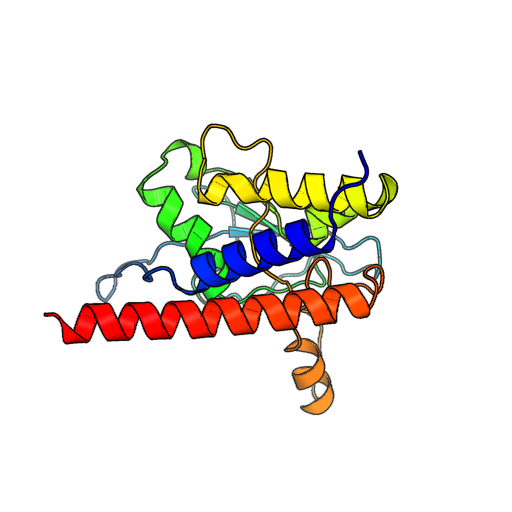 -1.573 1.00 97.25 102 THR A CA 1
ATOM 758 C C . THR A 1 102 ? 4.614 1.083 -1.549 1.00 97.25 102 THR A C 1
ATOM 760 O O . THR A 1 102 ? 5.841 1.208 -1.556 1.00 97.25 102 THR A O 1
ATOM 763 N N . ARG A 1 103 ? 4.011 -0.112 -1.592 1.00 95.88 103 ARG A N 1
ATOM 764 C CA . ARG A 1 103 ? 4.767 -1.362 -1.746 1.00 95.88 103 ARG A CA 1
ATOM 765 C C . ARG A 1 103 ? 5.724 -1.321 -2.930 1.00 95.88 103 ARG A C 1
ATOM 767 O O . ARG A 1 103 ? 6.831 -1.815 -2.788 1.00 95.88 103 ARG A O 1
ATOM 774 N N . GLY A 1 104 ? 5.351 -0.687 -4.044 1.00 94.44 104 GLY A N 1
ATOM 775 C CA . GLY A 1 104 ? 6.201 -0.631 -5.232 1.00 94.44 104 GLY A CA 1
ATOM 776 C C . GLY A 1 104 ? 7.521 0.087 -4.996 1.00 94.44 104 GLY A C 1
ATOM 777 O O . GLY A 1 104 ? 8.550 -0.378 -5.479 1.00 94.44 104 GLY A O 1
ATOM 778 N N . LEU A 1 105 ? 7.522 1.176 -4.223 1.00 94.19 105 LEU A N 1
ATOM 779 C CA . LEU A 1 105 ? 8.759 1.867 -3.853 1.00 94.19 105 LEU A CA 1
ATOM 780 C C . LEU A 1 105 ? 9.627 1.015 -2.933 1.00 94.19 105 LEU A C 1
ATOM 782 O O . LEU A 1 105 ? 10.790 0.778 -3.247 1.00 94.19 105 LEU A O 1
ATOM 786 N N . THR A 1 106 ? 9.050 0.498 -1.849 1.00 95.25 106 THR A N 1
ATOM 787 C CA . THR A 1 106 ? 9.791 -0.342 -0.902 1.00 95.25 106 THR A CA 1
ATOM 788 C C . THR A 1 106 ? 10.311 -1.614 -1.580 1.00 95.25 106 THR A C 1
ATOM 790 O O . THR A 1 106 ? 11.437 -2.038 -1.340 1.00 95.25 106 THR A O 1
ATOM 793 N N . TRP A 1 107 ? 9.531 -2.199 -2.492 1.00 93.81 107 TRP A N 1
ATOM 794 C CA . TRP A 1 107 ? 9.922 -3.358 -3.287 1.00 93.81 107 TRP A CA 1
ATOM 795 C C . TRP A 1 107 ? 11.088 -3.057 -4.226 1.00 93.81 107 TRP A C 1
ATOM 797 O O . TRP A 1 107 ? 11.982 -3.884 -4.341 1.00 93.81 107 TRP A O 1
ATOM 807 N N . LEU A 1 108 ? 11.123 -1.892 -4.881 1.00 91.75 108 LEU A N 1
ATOM 808 C CA . LEU A 1 108 ? 12.254 -1.524 -5.742 1.00 91.75 108 LEU A CA 1
ATOM 809 C C . LEU A 1 108 ? 13.576 -1.459 -4.972 1.00 91.75 108 LEU A C 1
ATOM 811 O O . LEU A 1 108 ? 14.610 -1.848 -5.513 1.00 91.75 108 LEU A O 1
ATOM 815 N N . GLU A 1 109 ? 13.542 -0.993 -3.725 1.00 91.06 109 GLU A N 1
ATOM 816 C CA . GLU A 1 109 ? 14.716 -0.958 -2.849 1.00 91.06 109 GLU A CA 1
ATOM 817 C C . GLU A 1 109 ? 15.087 -2.357 -2.335 1.00 91.06 109 GLU A C 1
ATOM 819 O O . GLU A 1 109 ? 16.266 -2.696 -2.246 1.00 91.06 109 GLU A O 1
ATOM 824 N N . ALA A 1 110 ? 14.084 -3.183 -2.033 1.00 92.62 110 ALA A N 1
ATOM 825 C CA . ALA A 1 110 ? 14.265 -4.489 -1.412 1.00 92.62 110 ALA A CA 1
ATOM 826 C C . ALA A 1 110 ? 14.575 -5.621 -2.410 1.00 92.62 110 ALA A C 1
ATOM 828 O O . ALA A 1 110 ? 15.262 -6.577 -2.056 1.00 92.62 110 ALA A O 1
ATOM 829 N N . ALA A 1 111 ? 14.097 -5.538 -3.655 1.00 90.56 111 ALA A N 1
ATOM 830 C CA . ALA A 1 111 ? 14.186 -6.608 -4.655 1.00 90.56 111 ALA A CA 1
ATOM 831 C C . ALA A 1 111 ? 15.610 -7.160 -4.893 1.00 90.56 111 ALA A C 1
ATOM 833 O O . ALA A 1 111 ? 15.738 -8.381 -5.032 1.00 90.56 111 ALA A O 1
ATOM 834 N N . PRO A 1 112 ? 16.690 -6.346 -4.884 1.00 91.38 112 PRO A N 1
ATOM 835 C CA . PRO A 1 112 ? 18.059 -6.855 -5.003 1.00 91.38 112 PRO A CA 1
ATOM 836 C C . PRO A 1 112 ? 18.480 -7.839 -3.897 1.00 91.38 112 PRO A C 1
ATOM 838 O O . PRO A 1 112 ? 19.430 -8.593 -4.091 1.00 91.38 112 PRO A O 1
ATOM 841 N N . LEU A 1 113 ? 17.781 -7.868 -2.755 1.00 91.94 113 LEU A N 1
ATOM 842 C CA . LEU A 1 113 ? 18.050 -8.783 -1.637 1.00 91.94 113 LEU A CA 1
ATOM 843 C C . LEU A 1 113 ? 17.551 -10.219 -1.894 1.00 91.94 113 LEU A C 1
ATOM 845 O O . LEU A 1 113 ? 17.854 -11.130 -1.121 1.00 91.94 113 LEU A O 1
ATOM 849 N N . GLY A 1 114 ? 16.783 -10.431 -2.967 1.00 90.62 114 GLY A N 1
ATOM 850 C CA . GLY A 1 114 ? 16.106 -11.689 -3.271 1.00 90.62 114 GLY A CA 1
ATOM 851 C C . GLY A 1 114 ? 14.721 -11.795 -2.622 1.00 90.62 114 GLY A C 1
ATOM 852 O O . GLY A 1 114 ? 14.419 -11.119 -1.643 1.00 90.62 114 GLY A O 1
ATOM 853 N N . LEU A 1 115 ? 13.866 -12.666 -3.172 1.00 90.44 115 LEU A N 1
ATOM 854 C CA . LEU A 1 115 ? 12.424 -12.703 -2.879 1.00 90.44 115 LEU A CA 1
ATOM 855 C C . LEU A 1 115 ? 12.081 -12.773 -1.381 1.00 90.44 115 LEU A C 1
ATOM 857 O O . LEU A 1 115 ? 11.261 -11.996 -0.907 1.00 90.44 115 LEU A O 1
ATOM 861 N N . GLY A 1 116 ? 12.694 -13.699 -0.639 1.00 92.69 116 GLY A N 1
ATOM 862 C CA . GLY A 1 116 ? 12.404 -13.899 0.784 1.00 92.69 116 GLY A CA 1
ATOM 863 C C . GLY A 1 116 ? 12.750 -12.684 1.649 1.00 92.69 116 GLY A C 1
ATOM 864 O O . GLY A 1 116 ? 11.841 -12.103 2.236 1.00 92.69 116 GLY A O 1
ATOM 865 N N . PRO A 1 117 ? 14.027 -12.263 1.691 1.00 94.19 117 PRO A N 1
ATOM 866 C CA . PRO A 1 117 ? 14.436 -11.067 2.426 1.00 94.19 117 PRO A CA 1
ATOM 867 C C . PRO A 1 117 ? 13.705 -9.796 1.977 1.00 94.19 117 PRO A C 1
ATOM 869 O O . PRO A 1 117 ? 13.368 -8.953 2.806 1.00 94.19 117 PRO A O 1
ATOM 872 N N . ALA A 1 118 ? 13.413 -9.662 0.678 1.00 93.44 118 ALA A N 1
ATOM 873 C CA . ALA A 1 118 ? 12.658 -8.525 0.170 1.00 93.44 118 ALA A CA 1
ATOM 874 C C . ALA A 1 118 ? 11.225 -8.494 0.724 1.00 93.44 118 ALA A C 1
ATOM 876 O O . ALA A 1 118 ? 10.757 -7.447 1.163 1.00 93.44 118 ALA A O 1
ATOM 877 N N . LEU A 1 119 ? 10.540 -9.642 0.766 1.00 94.69 119 LEU A N 1
ATOM 878 C CA . LEU A 1 119 ? 9.209 -9.752 1.368 1.00 94.69 119 LEU A CA 1
ATOM 879 C C . LEU A 1 119 ? 9.221 -9.497 2.877 1.00 94.69 119 LEU A C 1
ATOM 881 O O . LEU A 1 119 ? 8.324 -8.824 3.371 1.00 94.69 119 LEU A O 1
ATOM 885 N N . GLU A 1 120 ? 10.228 -9.985 3.605 1.00 95.19 120 GLU A N 1
ATOM 886 C CA . GLU A 1 120 ? 10.386 -9.685 5.035 1.00 95.19 120 GLU A CA 1
ATOM 887 C C . GLU A 1 120 ? 10.574 -8.183 5.278 1.00 95.19 120 GLU A C 1
ATOM 889 O O . GLU A 1 120 ? 9.978 -7.627 6.199 1.00 95.19 120 GLU A O 1
ATOM 894 N N . MET A 1 121 ? 11.359 -7.508 4.430 1.00 95.31 121 MET A N 1
ATOM 895 C CA . MET A 1 121 ? 11.557 -6.061 4.511 1.00 95.31 121 MET A CA 1
ATOM 896 C C . MET A 1 121 ? 10.251 -5.295 4.272 1.00 95.31 121 MET A C 1
ATOM 898 O O . MET A 1 121 ? 9.949 -4.370 5.027 1.00 95.31 121 MET A O 1
ATOM 902 N N . VAL A 1 122 ? 9.462 -5.683 3.264 1.00 95.56 122 VAL A N 1
ATOM 903 C CA . VAL A 1 122 ? 8.157 -5.054 3.006 1.00 95.56 122 VAL A CA 1
ATOM 904 C C . VAL A 1 122 ? 7.176 -5.348 4.150 1.00 95.56 122 VAL A C 1
ATOM 906 O O . VAL A 1 122 ? 6.522 -4.425 4.630 1.00 95.56 122 VAL A O 1
ATOM 909 N N . ASP A 1 123 ? 7.102 -6.590 4.642 1.00 95.94 123 ASP A N 1
ATOM 910 C CA . ASP A 1 123 ? 6.233 -6.961 5.770 1.00 95.94 123 ASP A CA 1
ATOM 911 C C . ASP A 1 123 ? 6.567 -6.166 7.041 1.00 95.94 123 ASP A C 1
ATOM 913 O O . ASP A 1 123 ? 5.668 -5.605 7.671 1.00 95.94 123 ASP A O 1
ATOM 917 N N . GLU A 1 124 ? 7.851 -6.056 7.393 1.00 95.56 124 GLU A N 1
ATOM 918 C CA . GLU A 1 124 ? 8.318 -5.273 8.542 1.00 95.56 124 GLU A CA 1
ATOM 919 C C . GLU A 1 124 ? 7.999 -3.782 8.369 1.00 95.56 124 GLU A C 1
ATOM 921 O O . GLU A 1 124 ? 7.533 -3.126 9.305 1.00 95.56 124 GLU A O 1
ATOM 926 N N . ALA A 1 125 ? 8.184 -3.246 7.161 1.00 96.56 125 ALA A N 1
ATOM 927 C CA . ALA A 1 125 ? 7.892 -1.852 6.857 1.00 96.56 125 ALA A CA 1
ATOM 928 C C . ALA A 1 125 ? 6.390 -1.525 6.874 1.00 96.56 125 ALA A C 1
ATOM 930 O O . ALA A 1 125 ? 6.037 -0.356 6.996 1.00 96.56 125 ALA A O 1
ATOM 931 N N . GLU A 1 126 ? 5.498 -2.515 6.810 1.00 97.06 126 GLU A N 1
ATOM 932 C CA . GLU A 1 126 ? 4.050 -2.337 6.976 1.00 97.06 126 GLU A CA 1
ATOM 933 C C . GLU A 1 126 ? 3.579 -2.381 8.438 1.00 97.06 126 GLU A C 1
ATOM 935 O O . GLU A 1 126 ? 2.428 -2.040 8.736 1.00 97.06 126 GLU A O 1
ATOM 940 N N . ARG A 1 127 ? 4.436 -2.792 9.384 1.00 94.75 127 ARG A N 1
ATOM 941 C CA . ARG A 1 127 ? 4.034 -3.005 10.786 1.00 94.75 127 ARG A CA 1
ATOM 942 C C . ARG A 1 127 ? 3.599 -1.744 11.514 1.00 94.75 127 ARG A C 1
ATOM 944 O O . ARG A 1 127 ? 2.897 -1.861 12.517 1.00 94.75 127 ARG A O 1
ATOM 951 N N . TRP A 1 128 ? 3.912 -0.555 10.997 1.00 94.25 128 TRP A N 1
ATOM 952 C CA . TRP A 1 128 ? 3.485 0.720 11.588 1.00 94.25 128 TRP A CA 1
ATOM 953 C C . TRP A 1 128 ? 1.963 0.818 11.763 1.00 94.25 128 TRP A C 1
ATOM 955 O O . TRP A 1 128 ? 1.478 1.588 12.583 1.00 94.25 128 TRP A O 1
ATOM 965 N N . VAL A 1 129 ? 1.196 0.036 11.001 1.00 92.38 129 VAL A N 1
ATOM 966 C CA . VAL A 1 129 ? -0.272 -0.017 11.052 1.00 92.38 129 VAL A CA 1
ATOM 967 C C . VAL A 1 129 ? -0.780 -0.543 12.401 1.00 92.38 129 VAL A C 1
ATOM 969 O O . VAL A 1 129 ? -1.883 -0.177 12.820 1.00 92.38 129 VAL A O 1
ATOM 972 N N . THR A 1 130 ? 0.012 -1.393 13.059 1.00 90.12 130 THR A N 1
ATOM 973 C CA . THR A 1 130 ? -0.265 -2.007 14.369 1.00 90.12 130 THR A CA 1
ATOM 974 C C . THR A 1 130 ? 0.711 -1.551 15.453 1.00 90.12 130 THR A C 1
ATOM 976 O O . THR A 1 130 ? 0.331 -1.487 16.615 1.00 90.12 130 THR A O 1
ATOM 979 N N . ASP A 1 131 ? 1.946 -1.214 15.080 1.00 90.44 131 ASP A N 1
ATOM 980 C CA . ASP A 1 131 ? 2.999 -0.717 1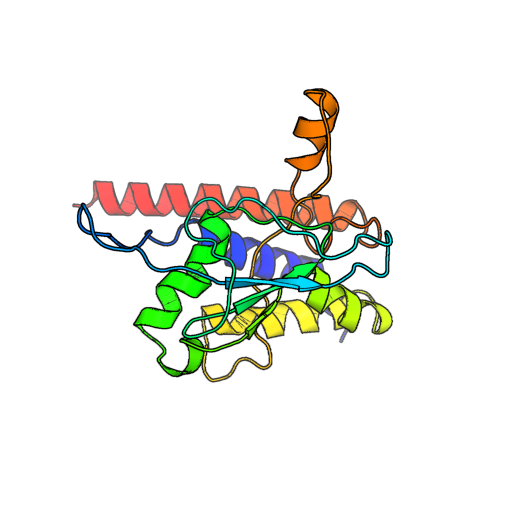5.968 1.00 90.44 131 ASP A CA 1
ATOM 981 C C . ASP A 1 131 ? 3.687 0.520 15.351 1.00 90.44 131 ASP A C 1
ATOM 983 O O . ASP A 1 131 ? 4.779 0.423 14.782 1.00 90.44 131 ASP A O 1
ATOM 987 N N . PRO A 1 132 ? 3.046 1.705 15.412 1.00 87.69 132 PRO A N 1
ATOM 988 C CA . PRO A 1 132 ? 3.581 2.930 14.818 1.00 87.69 132 PRO A CA 1
ATOM 989 C C . PRO A 1 132 ? 4.943 3.380 15.362 1.00 87.69 132 PRO A C 1
ATOM 991 O O . PRO A 1 132 ? 5.640 4.131 14.680 1.00 87.69 132 PRO A O 1
ATOM 994 N N . ALA A 1 133 ? 5.280 2.998 16.598 1.00 84.06 133 ALA A N 1
ATOM 995 C CA . ALA A 1 133 ? 6.483 3.453 17.292 1.00 84.06 133 ALA A CA 1
ATOM 996 C C . ALA A 1 133 ? 7.674 2.509 17.078 1.00 84.06 133 ALA A C 1
ATOM 998 O O . ALA A 1 133 ? 8.806 2.982 17.006 1.00 84.06 133 ALA A O 1
ATOM 999 N N . GLY A 1 134 ? 7.426 1.200 16.966 1.00 81.44 134 GLY A N 1
ATOM 1000 C CA . GLY A 1 134 ? 8.462 0.183 16.770 1.00 81.44 134 GLY A CA 1
ATOM 1001 C C . GLY A 1 134 ? 8.776 -0.155 15.311 1.00 81.44 134 GLY A C 1
ATOM 1002 O O . GLY A 1 134 ? 9.798 -0.787 15.043 1.00 81.44 134 GLY A O 1
ATOM 1003 N N . ALA A 1 135 ? 7.936 0.257 14.356 1.00 85.62 135 ALA A N 1
ATOM 1004 C CA . ALA A 1 135 ? 8.135 -0.071 12.946 1.00 85.62 135 ALA A CA 1
ATOM 1005 C C . ALA A 1 135 ? 9.363 0.618 12.330 1.00 85.62 135 ALA A C 1
ATOM 1007 O O . ALA A 1 135 ? 9.567 1.826 12.464 1.00 85.62 135 ALA A O 1
ATOM 1008 N N . ARG A 1 136 ? 10.151 -0.157 11.576 1.00 84.25 136 ARG A N 1
ATOM 1009 C CA . ARG A 1 136 ? 11.372 0.310 10.891 1.00 84.25 136 ARG A CA 1
ATOM 1010 C C . ARG A 1 136 ? 11.111 1.055 9.581 1.00 84.25 136 ARG A C 1
ATOM 1012 O O . ARG A 1 136 ? 12.014 1.693 9.053 1.00 84.25 136 ARG A O 1
ATOM 1019 N N . GLY A 1 137 ? 9.890 0.967 9.062 1.00 92.75 137 GLY A N 1
ATOM 1020 C CA . GLY A 1 137 ? 9.468 1.577 7.806 1.00 92.75 137 GLY A CA 1
ATOM 1021 C C . GLY A 1 137 ? 8.004 2.001 7.850 1.00 92.75 137 GLY A C 1
ATOM 1022 O O . GLY A 1 137 ? 7.306 1.794 8.845 1.00 92.75 137 GLY A O 1
ATOM 1023 N N . ARG A 1 138 ? 7.555 2.649 6.771 1.00 96.25 138 ARG A N 1
ATOM 1024 C CA . ARG A 1 138 ? 6.190 3.181 6.642 1.00 96.25 138 ARG A CA 1
ATOM 1025 C C . ARG A 1 138 ? 5.574 2.844 5.290 1.00 96.25 138 ARG A C 1
ATOM 1027 O O . ARG A 1 138 ? 5.033 3.707 4.600 1.00 96.25 138 ARG A O 1
ATOM 1034 N N . THR A 1 139 ? 5.655 1.577 4.915 1.00 97.50 139 THR A N 1
ATOM 1035 C CA . THR A 1 139 ? 5.031 1.068 3.697 1.00 97.50 139 THR A CA 1
ATOM 1036 C C . THR A 1 139 ? 3.532 0.927 3.917 1.00 97.50 139 THR A C 1
ATOM 1038 O O . THR A 1 139 ? 3.074 0.306 4.874 1.00 97.50 139 THR A O 1
ATOM 1041 N N . LEU A 1 140 ? 2.741 1.546 3.052 1.00 97.06 140 LEU A N 1
ATOM 1042 C CA . LEU A 1 140 ? 1.297 1.417 3.029 1.00 97.06 140 LEU A CA 1
ATOM 1043 C C . LEU A 1 140 ? 0.946 -0.055 2.745 1.00 97.06 140 LEU A C 1
ATOM 1045 O O . LEU A 1 140 ? 1.369 -0.564 1.705 1.00 97.06 140 LEU A O 1
ATOM 1049 N N . PRO A 1 141 ? 0.165 -0.731 3.613 1.00 96.62 141 PRO A N 1
ATOM 1050 C CA . PRO A 1 141 ? -0.237 -2.126 3.418 1.00 96.62 141 PRO A CA 1
ATOM 1051 C C . PRO A 1 141 ? -1.331 -2.220 2.347 1.00 96.62 141 PRO A C 1
ATOM 1053 O O . PRO A 1 141 ? -2.493 -2.491 2.646 1.00 96.62 141 PRO A O 1
ATOM 1056 N N . ALA A 1 142 ? -0.986 -1.893 1.108 1.00 96.50 142 ALA A N 1
ATOM 1057 C CA . ALA A 1 142 ? -1.925 -1.825 0.007 1.00 96.50 142 ALA A CA 1
ATOM 1058 C C . ALA A 1 142 ? -1.275 -2.270 -1.297 1.00 96.50 142 ALA A C 1
ATOM 1060 O O . ALA A 1 142 ? -0.179 -1.823 -1.644 1.00 96.50 142 ALA A O 1
ATOM 1061 N N . SER A 1 143 ? -2.005 -3.090 -2.045 1.00 95.12 143 SER A N 1
ATOM 1062 C CA . SER A 1 143 ? -1.752 -3.313 -3.458 1.00 95.12 143 SER A CA 1
ATOM 1063 C C . SER A 1 143 ? -1.885 -2.011 -4.238 1.00 95.12 143 SER A C 1
ATOM 1065 O O . SER A 1 143 ? -2.733 -1.149 -3.961 1.00 95.12 143 SER A O 1
ATOM 1067 N N . THR A 1 144 ? -1.045 -1.877 -5.256 1.00 93.38 144 THR A N 1
ATOM 1068 C CA . THR A 1 144 ? -1.095 -0.759 -6.194 1.00 93.38 144 THR A CA 1
ATOM 1069 C C . THR A 1 144 ? -1.699 -1.218 -7.513 1.00 93.38 144 THR A C 1
ATOM 1071 O O . THR A 1 144 ? -1.960 -2.394 -7.742 1.00 93.38 144 THR A O 1
ATOM 1074 N N . ARG A 1 145 ? -2.024 -0.268 -8.379 1.00 91.69 145 ARG A N 1
ATOM 1075 C CA . ARG A 1 145 ? -2.542 -0.505 -9.726 1.00 91.69 145 ARG A CA 1
ATOM 1076 C C . ARG A 1 145 ? -1.700 0.255 -10.721 1.00 91.69 145 ARG A C 1
ATOM 1078 O O . ARG A 1 145 ? -1.144 1.305 -10.394 1.00 91.69 145 ARG A O 1
ATOM 1085 N N . ARG A 1 146 ? -1.672 -0.221 -11.962 1.00 88.88 146 ARG A N 1
ATOM 1086 C CA . ARG A 1 146 ? -1.022 0.512 -13.045 1.00 88.88 146 ARG A CA 1
ATOM 1087 C C . ARG A 1 146 ? -1.813 1.777 -13.381 1.00 88.88 146 ARG A C 1
ATOM 1089 O O . ARG A 1 146 ? -2.987 1.729 -13.729 1.00 88.88 146 ARG A O 1
ATOM 1096 N N . HIS A 1 147 ? -1.138 2.914 -13.346 1.00 86.69 147 HIS A N 1
ATOM 1097 C CA . HIS A 1 147 ? -1.621 4.191 -13.846 1.00 86.69 147 HIS A CA 1
ATOM 1098 C C . HIS A 1 147 ? -1.034 4.488 -15.233 1.00 86.69 147 HIS A C 1
ATOM 1100 O O . HIS A 1 147 ? 0.152 4.276 -15.488 1.00 86.69 147 HIS A O 1
ATOM 1106 N N . GLY A 1 148 ? -1.867 5.015 -16.129 1.00 76.56 148 GLY A N 1
ATOM 1107 C CA . GLY A 1 148 ? -1.484 5.456 -17.468 1.00 76.56 148 GLY A CA 1
ATOM 1108 C C . GLY A 1 148 ? -2.676 6.065 -18.216 1.00 76.56 148 GLY A C 1
ATOM 1109 O O . GLY A 1 148 ? -3.797 6.014 -17.708 1.00 76.56 148 GLY A O 1
ATOM 1110 N N . PRO A 1 149 ? -2.475 6.634 -19.416 1.00 65.75 149 PRO A N 1
ATOM 1111 C CA . PRO A 1 149 ? -3.556 7.081 -20.298 1.00 65.75 149 PRO A CA 1
ATOM 1112 C C . PRO A 1 149 ? -4.159 5.884 -21.043 1.00 65.75 149 PRO A C 1
ATOM 1114 O O . PRO A 1 149 ? -3.427 5.041 -21.552 1.00 65.75 149 PRO A O 1
ATOM 1117 N N . GLY A 1 150 ? -5.482 5.717 -21.024 1.00 62.44 150 GLY A N 1
ATOM 1118 C CA . GLY A 1 150 ? -6.167 4.577 -21.655 1.00 62.44 150 GLY A CA 1
ATOM 1119 C C . GLY A 1 150 ? -7.579 4.969 -22.054 1.00 62.44 150 GLY A C 1
ATOM 1120 O O . GLY A 1 150 ? -8.399 5.140 -21.156 1.00 62.44 150 GLY A O 1
ATOM 1121 N N . PRO A 1 151 ? -7.850 5.169 -23.351 1.00 61.56 151 PRO A N 1
ATOM 1122 C CA . PRO A 1 151 ? -9.147 5.658 -23.805 1.00 61.56 151 PRO A CA 1
ATOM 1123 C C . PRO A 1 151 ? -10.203 4.545 -23.911 1.00 61.56 151 PRO A C 1
ATOM 1125 O O . PRO A 1 151 ? -11.390 4.850 -23.966 1.00 61.56 151 PRO A O 1
ATOM 1128 N N . ALA A 1 152 ? -9.799 3.268 -23.932 1.00 79.75 152 ALA A N 1
ATOM 1129 C CA . ALA A 1 152 ? -10.692 2.133 -24.152 1.00 79.75 152 ALA A CA 1
ATOM 1130 C C . ALA A 1 152 ? -10.983 1.340 -22.862 1.00 79.75 152 ALA A C 1
ATOM 1132 O O . ALA A 1 152 ? -10.126 1.181 -21.992 1.00 79.75 152 ALA A O 1
ATOM 1133 N N . TRP A 1 153 ? -12.202 0.798 -22.757 1.00 80.31 153 TRP A N 1
ATOM 1134 C CA . TRP A 1 153 ? -12.648 0.006 -21.602 1.00 80.31 153 TRP A CA 1
ATOM 1135 C C . TRP A 1 153 ? -11.796 -1.246 -21.309 1.00 80.31 153 TRP A C 1
ATOM 1137 O O . TRP A 1 153 ? -11.511 -1.478 -20.132 1.00 80.31 153 TRP A O 1
ATOM 1147 N N . PRO A 1 154 ? -11.339 -2.037 -22.303 1.00 82.06 154 PRO A N 1
ATOM 1148 C CA . PRO A 1 154 ? -10.452 -3.174 -22.040 1.00 82.06 154 PRO A CA 1
ATOM 1149 C C . PRO A 1 154 ? -9.160 -2.757 -21.321 1.00 82.06 154 PRO A C 1
ATOM 1151 O O . PRO A 1 154 ? -8.856 -3.289 -20.253 1.00 82.06 154 PRO A O 1
ATOM 1154 N N . ASP A 1 155 ? -8.484 -1.718 -21.820 1.00 77.75 155 ASP A N 1
ATOM 1155 C CA . ASP A 1 155 ? -7.263 -1.174 -21.210 1.00 77.75 155 ASP A CA 1
ATOM 1156 C C . ASP A 1 155 ? -7.517 -0.614 -19.807 1.00 77.75 155 ASP A C 1
ATOM 1158 O O . ASP A 1 155 ? -6.660 -0.689 -18.923 1.00 77.75 155 ASP A O 1
ATOM 1162 N N . HIS A 1 156 ? -8.689 -0.008 -19.596 1.00 78.62 156 HIS A N 1
ATOM 1163 C CA . HIS A 1 156 ? -9.099 0.477 -18.285 1.00 78.62 156 HIS A CA 1
ATOM 1164 C C . HIS A 1 156 ? -9.280 -0.685 -17.303 1.00 78.62 156 HIS A C 1
ATOM 1166 O O . HIS A 1 156 ? -8.756 -0.630 -16.192 1.00 78.62 156 HIS A O 1
ATOM 1172 N N . ARG A 1 157 ? -9.968 -1.757 -17.712 1.00 80.31 157 ARG A N 1
ATOM 1173 C CA . ARG A 1 157 ? -10.224 -2.933 -16.871 1.00 80.31 157 ARG A CA 1
ATOM 1174 C C . ARG A 1 157 ? -8.933 -3.613 -16.428 1.00 80.31 157 ARG A C 1
ATOM 1176 O O . ARG A 1 157 ? -8.822 -3.966 -15.257 1.00 80.31 157 ARG A O 1
ATOM 1183 N N . GLU A 1 158 ? -7.956 -3.762 -17.315 1.00 78.12 158 GLU A N 1
ATOM 1184 C CA . GLU A 1 158 ? -6.650 -4.332 -16.956 1.00 78.12 158 GLU A CA 1
ATOM 1185 C C . GLU A 1 158 ? -5.940 -3.521 -15.866 1.00 78.12 158 GLU A C 1
ATOM 1187 O O . GLU A 1 158 ? -5.301 -4.080 -14.981 1.00 78.12 158 GLU A O 1
ATOM 1192 N N . ARG A 1 159 ? -6.111 -2.197 -15.854 1.00 78.94 159 ARG A N 1
ATOM 1193 C CA . ARG A 1 159 ? -5.531 -1.320 -14.823 1.00 78.94 159 ARG A CA 1
ATOM 1194 C C . ARG A 1 159 ? -6.249 -1.388 -13.487 1.00 78.94 159 ARG A C 1
ATOM 1196 O O . ARG A 1 159 ? -5.688 -0.965 -12.481 1.00 78.94 159 ARG A O 1
ATOM 1203 N N . LEU A 1 160 ? -7.482 -1.886 -13.456 1.00 80.94 160 LEU A N 1
ATOM 1204 C CA . LEU A 1 160 ? -8.203 -2.097 -12.203 1.00 80.94 160 LEU A CA 1
ATOM 1205 C C . LEU A 1 160 ? -7.677 -3.311 -11.435 1.00 80.94 160 LEU A C 1
ATOM 1207 O O . LEU A 1 160 ? -7.931 -3.402 -10.228 1.00 80.94 160 LEU A O 1
ATOM 1211 N N . VAL A 1 161 ? -6.947 -4.208 -12.108 1.00 85.88 161 VAL A N 1
ATOM 1212 C CA . VAL A 1 161 ? -6.329 -5.378 -11.487 1.00 85.88 161 VAL A CA 1
ATOM 1213 C C . VAL A 1 161 ? -5.247 -4.903 -10.511 1.00 85.88 161 VAL A C 1
ATOM 1215 O O . VAL A 1 161 ? -4.306 -4.224 -10.929 1.00 85.88 161 VAL A O 1
ATOM 1218 N N . PRO A 1 162 ? -5.394 -5.188 -9.205 1.00 90.50 162 PRO A N 1
ATOM 1219 C CA . PRO A 1 162 ? -4.376 -4.846 -8.227 1.00 90.50 162 PRO A CA 1
ATOM 1220 C C 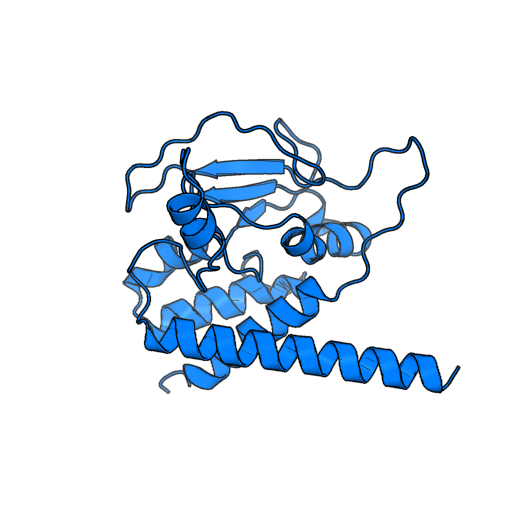. PRO A 1 162 ? -3.130 -5.710 -8.432 1.00 90.50 162 PRO A C 1
ATOM 1222 O O . PRO A 1 162 ? -3.232 -6.883 -8.781 1.00 90.50 162 PRO A O 1
ATOM 1225 N N . SER A 1 163 ? -1.972 -5.125 -8.169 1.00 92.31 163 SER A N 1
ATOM 1226 C CA . SER A 1 163 ? -0.679 -5.795 -8.107 1.00 92.31 163 SER A CA 1
ATOM 1227 C C . SER A 1 163 ? -0.213 -5.822 -6.659 1.00 92.31 163 SER A C 1
ATOM 1229 O O . SER A 1 163 ? -0.255 -4.794 -5.974 1.00 92.31 163 SER A O 1
ATOM 1231 N N . PHE A 1 164 ? 0.215 -6.990 -6.187 1.00 94.12 164 PHE A N 1
ATOM 1232 C CA . PHE A 1 164 ? 0.588 -7.221 -4.800 1.00 94.12 164 PHE A CA 1
ATOM 1233 C C . PHE A 1 164 ? 1.712 -6.283 -4.358 1.00 94.12 164 PHE A C 1
ATOM 1235 O O . PHE A 1 164 ? 1.518 -5.517 -3.413 1.00 94.12 164 PHE A O 1
ATOM 1242 N N . LEU A 1 165 ? 2.862 -6.328 -5.041 1.00 91.81 165 LEU A N 1
ATOM 1243 C CA . LEU A 1 165 ? 4.057 -5.559 -4.668 1.00 91.81 165 LEU A CA 1
ATOM 1244 C C . LEU A 1 165 ? 4.305 -4.375 -5.594 1.00 91.81 165 LEU A C 1
ATOM 1246 O O . LEU A 1 165 ? 4.675 -3.308 -5.126 1.00 91.81 165 LEU A O 1
ATOM 1250 N N . SER A 1 166 ? 4.134 -4.553 -6.903 1.00 86.81 166 SER A N 1
ATOM 1251 C CA . SER A 1 166 ? 4.426 -3.528 -7.906 1.00 86.81 166 SER A CA 1
ATOM 1252 C C . SER A 1 166 ? 3.654 -3.821 -9.193 1.00 86.81 166 SER A C 1
ATOM 1254 O O . SER A 1 166 ? 3.526 -4.991 -9.547 1.00 86.81 166 SER A O 1
ATOM 1256 N N . PRO A 1 167 ? 3.204 -2.807 -9.960 1.00 81.81 167 PRO A N 1
ATOM 1257 C CA . PRO A 1 167 ? 2.571 -3.017 -11.265 1.00 81.81 167 PRO A CA 1
ATOM 1258 C C . PRO A 1 167 ? 3.559 -3.448 -12.362 1.00 81.81 167 PRO A C 1
ATOM 1260 O O . PRO A 1 167 ? 3.188 -3.529 -13.535 1.00 81.81 167 PRO A O 1
ATOM 1263 N N . HIS A 1 168 ? 4.831 -3.659 -12.018 1.00 80.56 168 HIS A N 1
ATOM 1264 C CA . HIS A 1 168 ? 5.856 -4.147 -12.929 1.00 80.56 168 HIS A CA 1
ATOM 1265 C C . HIS A 1 168 ? 6.053 -5.656 -12.779 1.00 80.56 168 HIS A C 1
ATOM 1267 O O . HIS A 1 168 ? 5.962 -6.164 -11.663 1.00 80.56 168 HIS A O 1
ATOM 1273 N N . PRO A 1 169 ? 6.371 -6.368 -13.878 1.00 59.00 169 PRO A N 1
ATOM 1274 C CA . PRO A 1 169 ? 6.428 -7.834 -13.938 1.00 59.00 169 PRO A CA 1
ATOM 1275 C C . PRO A 1 169 ? 7.651 -8.450 -13.222 1.00 59.00 169 PRO A C 1
ATOM 1277 O O . PRO A 1 169 ? 8.302 -9.347 -13.740 1.00 59.00 169 PRO A O 1
ATOM 1280 N N . ALA A 1 170 ? 7.981 -7.969 -12.025 1.00 65.94 170 ALA A N 1
ATOM 1281 C CA . ALA A 1 170 ? 9.056 -8.488 -11.181 1.00 65.94 170 ALA A CA 1
ATOM 1282 C C . ALA A 1 170 ? 8.553 -9.476 -10.1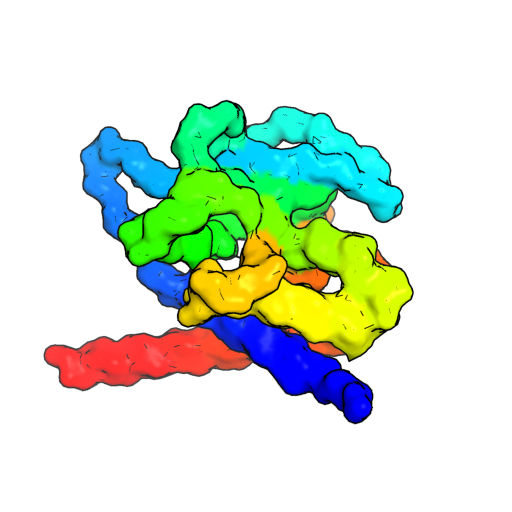11 1.00 65.94 170 ALA A C 1
ATOM 1284 O O . ALA A 1 170 ? 9.354 -10.004 -9.341 1.00 65.94 170 ALA A O 1
ATOM 1285 N N . VAL A 1 171 ? 7.239 -9.710 -10.044 1.00 72.00 171 VAL A N 1
ATOM 1286 C CA . VAL A 1 171 ? 6.601 -10.598 -9.070 1.00 72.00 171 VAL A CA 1
ATOM 1287 C C . VAL A 1 171 ? 6.161 -11.888 -9.770 1.00 72.00 171 VAL A C 1
ATOM 1289 O O . VAL A 1 171 ? 5.474 -11.799 -10.790 1.00 72.00 171 VAL A O 1
ATOM 1292 N N . PRO A 1 172 ? 6.524 -13.079 -9.254 1.00 83.62 172 PRO A N 1
ATOM 1293 C CA . PRO A 1 172 ? 6.037 -14.343 -9.799 1.00 83.62 172 PRO A CA 1
ATOM 1294 C C . PRO A 1 172 ? 4.496 -14.395 -9.817 1.00 83.62 172 PRO A C 1
ATOM 1296 O O . PRO A 1 172 ? 3.882 -14.061 -8.796 1.00 83.62 172 PRO A O 1
ATOM 1299 N N . PRO A 1 173 ? 3.851 -14.823 -10.920 1.00 87.31 173 PRO A N 1
ATOM 1300 C CA . PRO A 1 173 ? 2.389 -14.899 -11.014 1.00 87.31 173 PRO A CA 1
ATOM 1301 C C . PRO A 1 173 ? 1.730 -15.717 -9.896 1.00 87.31 173 PRO A C 1
ATOM 1303 O O . PRO A 1 173 ? 0.621 -15.408 -9.462 1.00 87.31 173 PRO A O 1
ATOM 1306 N N . GLU A 1 174 ? 2.415 -16.741 -9.390 1.00 90.44 174 GLU A N 1
ATOM 1307 C CA . GLU A 1 174 ? 1.948 -17.581 -8.287 1.00 90.44 174 GLU A CA 1
ATOM 1308 C C . GLU A 1 174 ? 1.821 -16.785 -6.981 1.00 90.44 174 GLU A C 1
ATOM 1310 O O . GLU A 1 174 ? 0.910 -17.033 -6.190 1.00 90.44 174 GLU A O 1
ATOM 1315 N N . LEU A 1 175 ? 2.699 -15.799 -6.767 1.00 91.06 175 LEU A N 1
ATOM 1316 C CA . LEU A 1 175 ? 2.668 -14.930 -5.592 1.00 91.06 175 LEU A CA 1
ATOM 1317 C C . LEU A 1 175 ? 1.484 -13.962 -5.650 1.00 91.06 175 LEU A C 1
ATOM 1319 O O . LEU A 1 175 ? 0.804 -13.763 -4.647 1.00 91.06 175 LEU A O 1
ATOM 1323 N N . GLU A 1 176 ? 1.218 -13.401 -6.832 1.00 91.94 176 GLU A N 1
ATOM 1324 C CA . GLU A 1 176 ? 0.049 -12.552 -7.090 1.00 91.94 176 GLU A CA 1
ATOM 1325 C C . GLU A 1 176 ? -1.256 -13.330 -6.872 1.00 91.94 176 GLU A C 1
ATOM 1327 O O . GLU A 1 176 ? -2.181 -12.841 -6.218 1.00 91.94 176 GLU A O 1
ATOM 1332 N N . LEU A 1 177 ? -1.319 -14.574 -7.360 1.00 93.12 177 LEU A N 1
ATOM 1333 C CA . LEU A 1 177 ? -2.479 -15.442 -7.171 1.00 93.12 177 LEU A CA 1
ATOM 1334 C C . LEU A 1 177 ? -2.708 -15.770 -5.692 1.00 93.12 177 LEU A C 1
ATOM 1336 O O . LEU A 1 177 ? -3.837 -15.634 -5.212 1.00 93.12 177 LEU A O 1
ATOM 1340 N N . LEU A 1 178 ? -1.654 -16.175 -4.978 1.00 95.19 178 LEU A N 1
ATOM 1341 C CA . LEU A 1 178 ? -1.722 -16.475 -3.549 1.00 95.19 178 LEU A CA 1
ATOM 1342 C C . LEU A 1 178 ? -2.198 -15.254 -2.757 1.00 95.19 178 LEU A C 1
ATOM 1344 O O . LEU A 1 178 ? -3.151 -15.345 -1.986 1.00 95.19 178 LEU A O 1
ATOM 1348 N N . TYR A 1 179 ? -1.585 -14.096 -2.997 1.00 96.12 179 TYR A N 1
ATOM 1349 C CA . TYR A 1 179 ? -1.981 -12.842 -2.367 1.00 96.12 179 TYR A CA 1
ATOM 1350 C C . TYR A 1 179 ? -3.459 -12.513 -2.630 1.00 96.12 179 TYR A C 1
ATOM 1352 O O . TYR A 1 179 ? -4.199 -12.200 -1.697 1.00 96.12 179 TYR A O 1
ATOM 1360 N N . ALA A 1 180 ? -3.923 -12.627 -3.878 1.00 94.75 180 ALA A N 1
ATOM 1361 C CA . ALA A 1 180 ? -5.308 -12.330 -4.231 1.00 94.75 180 ALA A CA 1
ATOM 1362 C C . ALA A 1 180 ? -6.310 -13.297 -3.574 1.00 94.75 180 ALA A C 1
ATOM 1364 O O . ALA A 1 180 ? -7.431 -12.904 -3.238 1.00 94.75 180 ALA A O 1
ATOM 1365 N N . GLN A 1 181 ? -5.941 -14.569 -3.401 1.00 96.56 181 GLN A N 1
ATOM 1366 C CA . GLN A 1 181 ? -6.748 -15.552 -2.675 1.00 96.56 181 GLN A CA 1
ATOM 1367 C C . GLN A 1 181 ? -6.835 -15.204 -1.185 1.00 96.56 181 GLN A C 1
ATOM 1369 O O . GLN A 1 181 ? -7.944 -15.059 -0.667 1.00 96.56 181 GLN A O 1
ATOM 1374 N N . GLU A 1 182 ? -5.692 -14.984 -0.536 1.00 97.69 182 GLU A N 1
ATOM 1375 C CA . GLU A 1 182 ? -5.607 -14.620 0.883 1.00 97.69 182 GLU A CA 1
ATOM 1376 C C . GLU A 1 182 ? -6.345 -13.310 1.185 1.00 97.69 182 GLU A C 1
ATOM 1378 O O . GLU A 1 182 ? -7.101 -13.228 2.153 1.00 97.69 182 GLU A O 1
ATOM 1383 N N . LEU A 1 183 ? -6.193 -12.292 0.331 1.00 96.50 183 LEU A N 1
ATOM 1384 C CA . LEU A 1 183 ? -6.856 -11.001 0.505 1.00 96.50 183 LEU A CA 1
ATOM 1385 C C . LEU A 1 183 ? -8.378 -11.152 0.444 1.00 96.50 183 LEU A C 1
ATOM 1387 O O . LEU A 1 183 ? -9.087 -10.626 1.302 1.00 96.50 183 LEU A O 1
ATOM 1391 N N . ARG A 1 184 ? -8.894 -11.878 -0.557 1.00 96.25 184 ARG A N 1
ATOM 1392 C CA . ARG A 1 184 ? -10.339 -12.112 -0.694 1.00 96.25 184 ARG A CA 1
ATOM 1393 C C . ARG A 1 184 ? -10.895 -12.890 0.491 1.00 96.25 184 ARG A C 1
ATOM 1395 O O . ARG A 1 184 ? -11.929 -12.492 1.022 1.00 96.25 184 ARG A O 1
ATOM 1402 N N . ALA A 1 185 ? -10.207 -13.949 0.916 1.00 96.75 185 ALA A N 1
ATOM 1403 C CA . ALA A 1 185 ? -10.608 -14.738 2.077 1.00 96.75 185 ALA A CA 1
ATOM 1404 C C . ALA A 1 185 ? -10.640 -13.880 3.352 1.00 96.75 185 ALA A C 1
ATOM 1406 O O . ALA A 1 185 ? -11.613 -13.919 4.101 1.00 96.75 185 ALA A O 1
ATOM 1407 N N . ALA A 1 186 ? -9.621 -13.043 3.563 1.00 96.69 186 ALA A N 1
ATOM 1408 C CA . ALA A 1 186 ? -9.542 -12.156 4.718 1.00 96.69 186 ALA A CA 1
ATOM 1409 C C . ALA A 1 186 ? -10.636 -11.074 4.720 1.00 96.69 186 ALA A C 1
ATOM 1411 O O . ALA A 1 186 ? -11.210 -10.788 5.770 1.00 96.69 186 ALA A O 1
ATOM 1412 N N . ILE A 1 187 ? -10.956 -10.493 3.557 1.00 94.94 187 ILE A N 1
ATOM 1413 C CA . ILE A 1 187 ? -12.057 -9.529 3.425 1.00 94.94 187 ILE A CA 1
ATOM 1414 C C . ILE A 1 187 ? -13.400 -10.202 3.731 1.00 94.94 187 ILE A C 1
ATOM 1416 O O . ILE A 1 187 ? -14.170 -9.668 4.527 1.00 94.94 187 ILE A O 1
ATOM 1420 N N . ALA A 1 188 ? -13.672 -11.366 3.130 1.00 95.69 188 ALA A N 1
ATOM 1421 C CA . ALA A 1 188 ? -14.912 -12.109 3.356 1.00 95.69 188 ALA A CA 1
ATOM 1422 C C . ALA A 1 188 ? -15.089 -12.458 4.840 1.00 95.69 188 ALA A C 1
ATOM 1424 O O . ALA A 1 188 ? -16.114 -12.127 5.435 1.00 95.69 188 ALA A O 1
ATOM 1425 N N . HIS A 1 189 ? -14.043 -13.006 5.463 1.00 94.94 189 HIS A N 1
ATOM 1426 C CA . HIS A 1 189 ? -14.039 -13.309 6.889 1.00 94.94 189 HIS A CA 1
ATOM 1427 C C . HIS A 1 189 ? -14.312 -12.067 7.751 1.00 94.94 189 HIS A C 1
ATOM 1429 O O . HIS A 1 189 ? -15.115 -12.121 8.679 1.00 94.94 189 HIS A O 1
ATOM 1435 N N . GLY A 1 190 ? -13.682 -10.930 7.439 1.00 92.06 190 GLY A N 1
ATOM 1436 C CA . GLY A 1 190 ? -13.901 -9.686 8.177 1.00 92.06 190 GLY A CA 1
ATOM 1437 C C . GLY A 1 190 ? -15.347 -9.179 8.103 1.00 92.06 190 GLY A C 1
ATOM 1438 O O . GLY A 1 190 ? -15.875 -8.701 9.106 1.00 92.06 190 GLY A O 1
ATOM 1439 N N . TYR A 1 191 ? -16.017 -9.335 6.958 1.00 90.81 191 TYR A N 1
ATOM 1440 C CA . TYR A 1 191 ? -17.442 -9.011 6.832 1.00 90.81 191 TYR A CA 1
ATOM 1441 C C . TYR A 1 191 ? -18.336 -9.948 7.648 1.00 90.81 191 TYR A C 1
ATOM 1443 O O . TYR A 1 191 ? -19.251 -9.475 8.321 1.00 90.81 191 TYR A O 1
ATOM 1451 N N . GLU A 1 192 ? -18.062 -11.253 7.629 1.00 92.69 192 GLU A N 1
ATOM 1452 C CA . GLU A 1 192 ? -18.819 -12.233 8.417 1.00 92.69 192 GLU A CA 1
ATOM 1453 C C . GLU A 1 192 ? -18.742 -11.941 9.921 1.00 92.69 192 GLU A C 1
ATOM 1455 O O . GLU A 1 192 ? -19.744 -12.062 10.626 1.00 92.69 192 GLU A O 1
ATOM 1460 N N . GLN A 1 193 ? -17.571 -11.536 10.425 1.00 90.12 193 GLN A N 1
ATOM 1461 C CA . GLN A 1 193 ? -17.422 -11.150 11.832 1.00 90.12 193 GLN A CA 1
ATOM 1462 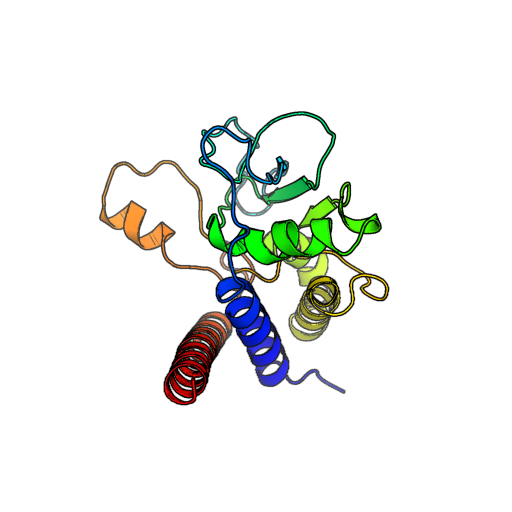C C . GLN A 1 193 ? -18.225 -9.887 12.159 1.00 90.12 193 GLN A C 1
ATOM 1464 O O . GLN A 1 193 ? -18.993 -9.886 13.118 1.00 90.12 193 GLN A O 1
ATOM 1469 N N . ALA A 1 194 ? -18.137 -8.850 11.321 1.00 87.00 194 ALA A N 1
ATOM 1470 C CA . ALA A 1 194 ? -18.881 -7.609 11.531 1.00 87.00 194 ALA A CA 1
ATOM 1471 C C . ALA A 1 194 ? -20.410 -7.824 11.541 1.00 87.00 194 ALA A C 1
ATOM 1473 O O . ALA A 1 194 ? -21.123 -7.183 12.310 1.00 87.00 194 ALA A O 1
ATOM 1474 N N . GLN A 1 195 ? -20.926 -8.744 10.719 1.00 87.94 195 GLN A N 1
ATOM 1475 C CA . GLN A 1 195 ? -22.351 -9.101 10.707 1.00 87.94 195 GLN A CA 1
ATOM 1476 C C . GLN A 1 195 ? -22.788 -9.836 11.981 1.00 87.94 195 GLN A C 1
ATOM 1478 O O . GLN A 1 195 ? -23.879 -9.580 12.498 1.00 87.94 195 GLN A O 1
ATOM 1483 N N . LYS A 1 196 ? -21.942 -10.731 12.507 1.00 88.69 196 LYS A N 1
ATOM 1484 C CA . LYS A 1 196 ? -22.206 -11.431 13.774 1.00 88.69 196 LYS A CA 1
ATOM 1485 C C . LYS A 1 196 ? -22.264 -10.456 14.943 1.00 88.69 196 LYS A C 1
ATOM 1487 O O . LYS A 1 196 ? -23.188 -10.539 15.742 1.00 88.69 196 LYS A O 1
ATOM 1492 N N . GLU A 1 197 ? -21.331 -9.510 15.008 1.00 84.19 197 GLU A N 1
ATOM 1493 C CA . GLU A 1 197 ? -21.304 -8.479 16.052 1.00 84.19 197 GLU A CA 1
ATOM 1494 C C . GLU A 1 197 ? -22.551 -7.582 16.015 1.00 84.19 197 GLU A C 1
ATOM 1496 O O . GLU A 1 197 ? -23.096 -7.251 17.063 1.00 84.19 197 GLU A O 1
ATOM 1501 N N . GLN A 1 198 ? -23.054 -7.242 14.824 1.00 76.56 198 GLN A N 1
ATOM 1502 C CA . GLN A 1 198 ? -24.284 -6.453 14.666 1.00 76.56 198 GLN A CA 1
ATOM 1503 C C . GLN A 1 198 ? -25.561 -7.220 15.024 1.00 76.56 198 GLN A C 1
ATOM 1505 O O . GLN A 1 198 ? -26.545 -6.600 15.398 1.00 76.56 198 GLN A O 1
ATOM 1510 N N . SER A 1 199 ? -25.555 -8.550 14.907 1.00 76.06 199 SER A N 1
ATOM 1511 C CA . SER A 1 199 ? -26.718 -9.396 15.222 1.00 76.06 199 SER A CA 1
ATOM 1512 C C . SER A 1 199 ? -26.865 -9.688 16.723 1.00 76.06 199 SER A C 1
ATOM 1514 O O . SER A 1 199 ? -27.848 -10.297 17.136 1.00 76.06 199 SER A O 1
ATOM 1516 N N . LEU A 1 200 ? -25.868 -9.304 17.526 1.00 68.81 200 LEU A N 1
ATOM 1517 C CA . LEU A 1 200 ? -25.831 -9.470 18.982 1.00 68.81 200 LEU A CA 1
ATOM 1518 C C . LEU A 1 200 ? -26.176 -8.175 19.745 1.00 68.81 200 LEU A C 1
ATOM 1520 O O . LEU A 1 200 ? -26.150 -8.183 20.977 1.00 68.81 200 LEU A O 1
ATOM 1524 N N . LEU A 1 201 ? -26.471 -7.085 19.027 1.00 59.09 201 LEU A N 1
ATOM 1525 C CA . LEU A 1 201 ? -26.872 -5.771 19.546 1.00 59.09 201 LEU A CA 1
ATOM 1526 C C . LEU A 1 201 ? -28.363 -5.524 19.295 1.00 59.09 201 LEU A C 1
ATOM 1528 O O . LEU A 1 201 ? -28.983 -4.873 20.163 1.00 59.09 201 LEU A O 1
#

Secondary structure (DSSP, 8-state):
----HHHHHHHHHHHHHHHHHSPPPP--TTSPPP-EEEEEE--TTT-PPP---PPPTTEE-SSSSS-EEEEETTEE--GGGGHHHHHHHHH-GGGTT-EEE-HHHHHHHHGGG-HHHHHHHHHHHTGGGT-TTT-S--B-S--BEE-----SHHHHHHHHS-BSS-SSTTS-HHHHHHHHHHHHHHHHHHHHHHHHHHTT-

Organism: NCBI:txid134959

pLDDT: mean 88.11, std 9.19, range [48.44, 97.69]

Sequence (201 aa):
MRPDIAALVGKMARREAGAALRAAPRVEFGREGPSVRVRLVACPSCGARPRGRDWSPPFRDGAPPGPVLRMLACETVTARALLPIITSVGHAPGLRRAEFETRGLTWLEAAPLGLGPALEMVDEAERWVTDPAGARGRTLPASTRRHGPGPAWPDHRERLVPSFLSPHPAVPPELELLYAQELRAAIAHGYEQAQKEQSLL

Radius of gyration: 17.02 Å; chains: 1; bounding box: 45×42×44 Å